Protein AF-0000000083287844 (afdb_homodimer)

Structure (mmCIF, N/CA/C/O backbone):
data_AF-0000000083287844-model_v1
#
loop_
_entity.id
_entity.type
_entity.pdbx_description
1 polymer 'Ribonuclease P/MRP protein subunit POP5'
#
loop_
_atom_site.group_PDB
_atom_site.id
_atom_site.type_symbol
_atom_site.label_atom_id
_atom_site.label_alt_id
_atom_site.label_comp_id
_atom_site.label_asym_id
_atom_site.label_entity_id
_atom_site.label_seq_id
_atom_site.pdbx_PDB_ins_code
_atom_site.Cartn_x
_atom_site.Cartn_y
_atom_site.Cartn_z
_atom_site.occupancy
_atom_site.B_iso_or_equiv
_atom_site.auth_seq_id
_atom_site.auth_comp_id
_atom_site.auth_asym_id
_atom_site.auth_atom_id
_atom_site.pdbx_PDB_model_num
ATOM 1 N N . MET A 1 1 ? 22.703 29.312 0.224 1 38.47 1 MET A N 1
ATOM 2 C CA . MET A 1 1 ? 21.922 28.39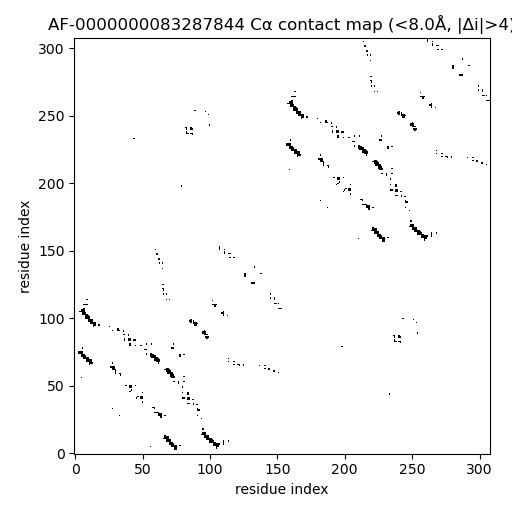1 1.041 1 38.47 1 MET A CA 1
ATOM 3 C C . MET A 1 1 ? 21.453 27.188 0.216 1 38.47 1 MET A C 1
ATOM 5 O O . MET A 1 1 ? 20.859 27.359 -0.844 1 38.47 1 MET A O 1
ATOM 9 N N . VAL A 1 2 ? 22.156 26.094 0.159 1 46.16 2 VAL A N 1
ATOM 10 C CA . VAL A 1 2 ? 21.922 24.938 -0.689 1 46.16 2 VAL A CA 1
ATOM 11 C C . VAL A 1 2 ? 20.453 24.531 -0.608 1 46.16 2 VAL A C 1
ATOM 13 O O . VAL A 1 2 ? 19.953 24.172 0.464 1 46.16 2 VAL A O 1
ATOM 16 N N . ARG A 1 3 ? 19.594 25.219 -1.272 1 54.34 3 ARG A N 1
ATOM 17 C CA . ARG A 1 3 ? 18.156 24.953 -1.289 1 54.34 3 ARG A CA 1
ATOM 18 C C . ARG A 1 3 ? 17.875 23.453 -1.315 1 54.34 3 ARG A C 1
ATOM 20 O O . ARG A 1 3 ? 18.297 22.75 -2.242 1 54.34 3 ARG A O 1
ATOM 27 N N . PHE A 1 4 ? 17.828 22.828 -0.114 1 64.75 4 PHE A N 1
ATOM 28 C CA . PHE A 1 4 ? 17.484 21.406 -0.022 1 64.75 4 PHE A CA 1
ATOM 29 C C . PHE A 1 4 ? 16.188 21.109 -0.765 1 64.75 4 PHE A C 1
ATOM 31 O O . PHE A 1 4 ? 15.156 21.734 -0.496 1 64.75 4 PHE A O 1
ATOM 38 N N . LYS A 1 5 ? 16.406 20.5 -1.898 1 89.19 5 LYS A N 1
ATOM 39 C CA . LYS A 1 5 ? 15.234 20.109 -2.676 1 89.19 5 LYS A CA 1
ATOM 40 C C . LYS A 1 5 ? 14.469 18.984 -1.979 1 89.19 5 LYS A C 1
ATOM 42 O O . LYS A 1 5 ? 15.062 18 -1.543 1 89.19 5 LYS A O 1
ATOM 47 N N . ASN A 1 6 ? 13.281 19.312 -1.495 1 94.56 6 ASN A N 1
ATOM 48 C CA . ASN A 1 6 ? 12.43 18.359 -0.797 1 94.56 6 ASN A CA 1
ATOM 49 C C . ASN A 1 6 ? 11.305 17.844 -1.695 1 94.56 6 ASN A C 1
ATOM 51 O O . ASN A 1 6 ? 10.969 18.484 -2.697 1 94.56 6 ASN A O 1
ATOM 55 N N . ARG A 1 7 ? 10.906 16.672 -1.359 1 96.62 7 ARG A N 1
ATOM 56 C CA . ARG A 1 7 ? 9.672 16.125 -1.902 1 96.62 7 ARG A CA 1
ATOM 57 C C . ARG A 1 7 ? 8.594 16.031 -0.832 1 96.62 7 ARG A C 1
ATOM 59 O O . ARG A 1 7 ? 8.883 15.758 0.333 1 96.62 7 ARG A O 1
ATOM 66 N N . TYR A 1 8 ? 7.43 16.312 -1.267 1 97.38 8 TYR A N 1
ATOM 67 C CA . TYR A 1 8 ? 6.266 16.266 -0.393 1 97.38 8 TYR A CA 1
ATOM 68 C C . TYR A 1 8 ? 5.27 15.211 -0.88 1 97.38 8 TYR A C 1
ATOM 70 O O . TYR A 1 8 ? 4.832 15.258 -2.033 1 97.38 8 TYR A O 1
ATOM 78 N N . MET A 1 9 ? 4.988 14.297 0.048 1 98.12 9 MET A N 1
ATOM 79 C CA . MET A 1 9 ? 4.125 13.18 -0.307 1 98.12 9 MET A CA 1
ATOM 80 C C . MET A 1 9 ? 2.824 13.219 0.485 1 98.12 9 MET A C 1
ATOM 82 O O . MET A 1 9 ? 2.842 13.336 1.712 1 98.12 9 MET A O 1
ATOM 86 N N . VAL A 1 10 ? 1.725 13.164 -0.247 1 98.12 10 VAL A N 1
ATOM 87 C CA . VAL A 1 10 ? 0.409 13.078 0.378 1 98.12 10 VAL A CA 1
ATOM 88 C C . VAL A 1 10 ? -0.069 11.625 0.371 1 98.12 10 VAL A C 1
ATOM 90 O O . VAL A 1 10 ? -0.234 11.023 -0.693 1 98.12 10 VAL A O 1
ATOM 93 N N . PHE A 1 11 ? -0.231 11.07 1.585 1 97.56 11 PHE A N 1
ATOM 94 C CA . PHE A 1 11 ? -0.692 9.695 1.721 1 97.56 11 PHE A CA 1
ATOM 95 C C . PHE A 1 11 ? -2.072 9.641 2.367 1 97.56 11 PHE A C 1
ATOM 97 O O . PHE A 1 11 ? -2.445 10.555 3.113 1 97.56 11 PHE A O 1
ATOM 104 N N . GLU A 1 12 ? -2.74 8.594 2.057 1 95.25 12 GLU A N 1
ATOM 105 C CA . GLU A 1 12 ? -3.893 8.164 2.848 1 95.25 12 GLU A CA 1
ATOM 106 C C . GLU A 1 12 ? -3.605 6.859 3.582 1 95.25 12 GLU A C 1
ATOM 108 O O . GLU A 1 12 ? -3.031 5.934 3.008 1 95.25 12 GLU A O 1
ATOM 113 N N . VAL A 1 13 ? -3.939 6.785 4.785 1 94.62 13 VAL A N 1
ATOM 114 C CA . VAL A 1 13 ? -3.826 5.559 5.562 1 94.62 13 VAL A CA 1
ATOM 115 C C . VAL A 1 13 ? -5.137 4.781 5.496 1 94.62 13 VAL A C 1
ATOM 117 O O . VAL A 1 13 ? -6.172 5.25 5.973 1 94.62 13 VAL A O 1
ATOM 120 N N . LEU A 1 14 ? -5.059 3.646 4.918 1 90.25 14 LEU A N 1
ATOM 121 C CA . LEU A 1 14 ? -6.227 2.777 4.805 1 90.25 14 LEU A CA 1
ATOM 122 C C . LEU A 1 14 ? -6.238 1.74 5.926 1 90.25 14 LEU A C 1
ATOM 124 O O . LEU A 1 14 ? -5.203 1.151 6.242 1 90.25 14 LEU A O 1
ATOM 128 N N . LEU A 1 15 ? -7.344 1.639 6.492 1 82.62 15 LEU A N 1
ATOM 129 C CA . LEU A 1 15 ? -7.508 0.617 7.52 1 82.62 15 LEU A CA 1
ATOM 130 C C . LEU A 1 15 ? -7.992 -0.695 6.91 1 82.62 15 LEU A C 1
ATOM 132 O O . LEU A 1 15 ? -8.789 -0.691 5.969 1 82.62 15 LEU A O 1
ATOM 136 N N . ASP A 1 16 ? -7.23 -1.786 7.133 1 66.5 16 ASP A N 1
ATOM 137 C CA . ASP A 1 16 ? -7.629 -3.078 6.586 1 66.5 16 ASP A CA 1
ATOM 138 C C . ASP A 1 16 ? -9.047 -3.449 7.023 1 66.5 16 ASP A C 1
ATOM 140 O O . ASP A 1 16 ? -9.305 -3.629 8.219 1 66.5 16 ASP A O 1
ATOM 144 N N . PRO A 1 17 ? -9.977 -3.381 5.988 1 55.72 17 PRO A N 1
ATOM 145 C CA . PRO A 1 17 ? -11.367 -3.691 6.328 1 55.72 17 PRO A CA 1
ATOM 146 C C . PRO A 1 17 ? -11.539 -5.102 6.891 1 55.72 17 PRO A C 1
ATOM 148 O O . PRO A 1 17 ? -12.523 -5.379 7.582 1 55.72 17 PRO A O 1
ATOM 151 N N . ASN A 1 18 ? -10.758 -6.012 6.297 1 53.53 18 ASN A N 1
ATOM 152 C CA . ASN A 1 18 ? -10.945 -7.414 6.652 1 53.53 18 ASN A CA 1
ATOM 153 C C . ASN A 1 18 ? -10.609 -7.672 8.117 1 53.53 18 ASN A C 1
ATOM 155 O O . ASN A 1 18 ? -10.953 -8.727 8.664 1 53.53 18 ASN A O 1
ATOM 159 N N . LYS A 1 19 ? -9.758 -6.98 8.547 1 50.88 19 LYS A N 1
ATOM 160 C CA . LYS A 1 19 ? -9.438 -7.25 9.953 1 50.88 19 LYS A CA 1
ATOM 161 C C . LYS A 1 19 ? -10.469 -6.621 10.883 1 50.88 19 LYS A C 1
ATOM 163 O O . LYS A 1 19 ? -10.805 -5.445 10.734 1 50.88 19 LYS A O 1
ATOM 168 N N . ASN A 1 20 ? -11.391 -7.52 11.133 1 45.72 20 ASN A N 1
ATOM 169 C CA . ASN A 1 20 ? -12.43 -7.312 12.141 1 45.72 20 ASN A CA 1
ATOM 170 C C . ASN A 1 20 ? -12.008 -6.277 13.172 1 45.72 20 ASN A C 1
ATOM 172 O O . ASN A 1 20 ? -11.383 -6.613 14.18 1 45.72 20 ASN A O 1
ATOM 176 N N . LEU A 1 21 ? -11.312 -5.438 12.93 1 41.69 21 LEU A N 1
ATOM 177 C CA . LEU A 1 21 ? -11.266 -4.703 14.188 1 41.69 21 LEU A CA 1
ATOM 178 C C . LEU A 1 21 ? -12.656 -4.609 14.812 1 41.69 21 LEU A C 1
ATOM 180 O O . LEU A 1 21 ? -13.547 -3.957 14.258 1 41.69 21 LEU A O 1
ATOM 184 N N . LYS A 1 22 ? -13.273 -5.672 15.086 1 39.47 22 LYS A N 1
ATOM 185 C CA . LYS A 1 22 ? -14.328 -5.582 16.094 1 39.47 22 LYS A CA 1
ATOM 186 C C . LYS A 1 22 ? -14.227 -4.27 16.875 1 39.47 22 LYS A C 1
ATOM 188 O O . LYS A 1 22 ? -15.117 -3.947 17.672 1 39.47 22 LYS A O 1
ATOM 193 N N . THR A 1 23 ? -13.016 -3.902 17.25 1 39.31 23 THR A N 1
ATOM 194 C CA . THR A 1 23 ? -13.047 -2.803 18.219 1 39.31 23 THR A CA 1
ATOM 195 C C . THR A 1 23 ? -13.508 -1.514 17.531 1 39.31 23 THR A C 1
ATOM 197 O O . THR A 1 23 ? -12.953 -1.109 16.516 1 39.31 23 THR A O 1
ATOM 200 N N . ASP A 1 24 ? -14.719 -1.204 17.484 1 41.5 24 ASP A N 1
ATOM 201 C CA . ASP A 1 24 ? -15.336 0.105 17.281 1 41.5 24 ASP A CA 1
ATOM 202 C C . ASP A 1 24 ? -14.289 1.217 17.328 1 41.5 24 ASP A C 1
ATOM 204 O O . ASP A 1 24 ? -14.633 2.4 17.297 1 41.5 24 AS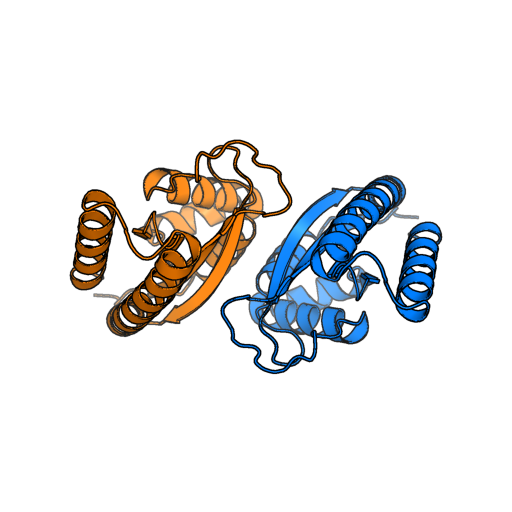P A O 1
ATOM 208 N N . ASP A 1 25 ? -13.148 0.969 17.875 1 48.78 25 ASP A N 1
ATOM 209 C CA . ASP A 1 25 ? -12.375 2.186 18.109 1 48.78 25 ASP A CA 1
ATOM 210 C C . ASP A 1 25 ? -11.484 2.516 16.922 1 48.78 25 ASP A C 1
ATOM 212 O O . ASP A 1 25 ? -10.57 1.758 16.594 1 48.78 25 ASP A O 1
ATOM 216 N N . PRO A 1 26 ? -12 3.264 15.992 1 60.06 26 PRO A N 1
ATOM 217 C CA . PRO A 1 26 ? -11.219 3.795 14.875 1 60.06 26 PRO A CA 1
ATOM 218 C C . PRO A 1 26 ? -9.789 4.148 15.266 1 60.06 26 PRO A C 1
ATOM 220 O O . PRO A 1 26 ? -9.547 4.613 16.375 1 60.06 26 PRO A O 1
ATOM 223 N N . ILE A 1 27 ? -8.812 3.436 14.75 1 69.88 27 ILE A N 1
ATOM 224 C CA . ILE A 1 27 ? -7.426 3.82 15.016 1 69.88 27 ILE A CA 1
ATOM 225 C C . ILE A 1 27 ? -7.301 5.34 14.977 1 69.88 27 ILE A C 1
ATOM 227 O O . ILE A 1 27 ? -7.887 6 14.117 1 69.88 27 ILE A O 1
ATOM 231 N N . ILE A 1 28 ? -6.836 5.836 16.109 1 84.25 28 ILE A N 1
ATOM 232 C CA . ILE A 1 28 ? -6.484 7.25 16.094 1 84.25 28 ILE A CA 1
ATOM 233 C C . ILE A 1 28 ? -5.039 7.418 15.633 1 84.25 28 ILE A C 1
ATOM 235 O O . ILE A 1 28 ? -4.105 7.008 16.328 1 84.25 28 ILE A O 1
ATOM 239 N N . ILE A 1 29 ? -4.949 7.863 14.461 1 92.12 29 ILE A N 1
ATOM 240 C CA . ILE A 1 29 ? -3.598 8.102 13.969 1 92.12 29 ILE A CA 1
ATOM 241 C C . ILE A 1 29 ? -3.137 9.5 14.383 1 92.12 29 ILE A C 1
ATOM 243 O O . ILE A 1 29 ? -3.922 10.453 14.359 1 92.12 29 ILE A O 1
ATOM 247 N N . THR A 1 30 ? -1.913 9.594 14.867 1 94.56 30 THR A N 1
ATOM 248 C CA . THR A 1 30 ? -1.27 10.836 15.266 1 94.56 30 THR A CA 1
ATOM 249 C C . THR A 1 30 ? 0.056 11.023 14.531 1 94.56 30 THR A C 1
ATOM 251 O O . THR A 1 30 ? 0.577 10.07 13.938 1 94.56 30 THR A O 1
ATOM 254 N N . GLN A 1 31 ? 0.543 12.242 14.586 1 96.31 31 GLN A N 1
ATOM 255 C CA . GLN A 1 31 ? 1.854 12.508 14 1 96.31 31 GLN A CA 1
ATOM 256 C C . GLN A 1 31 ? 2.93 11.633 14.633 1 96.31 31 GLN A C 1
ATOM 258 O O . GLN A 1 31 ? 3.824 11.141 13.945 1 96.31 31 GLN A O 1
ATOM 263 N N . TYR A 1 32 ? 2.75 11.398 15.867 1 96.31 32 TYR A N 1
ATOM 264 C CA . TYR A 1 32 ? 3.744 10.633 16.609 1 96.31 32 TYR A CA 1
ATOM 265 C C . TYR A 1 32 ? 3.748 9.172 16.188 1 96.31 32 TYR A C 1
ATOM 267 O O . TYR A 1 32 ? 4.793 8.625 15.82 1 96.31 32 TYR A O 1
ATOM 275 N N . ASN A 1 33 ? 2.621 8.523 16.172 1 96.56 33 ASN A N 1
ATOM 276 C CA . ASN A 1 33 ? 2.598 7.09 15.898 1 96.56 33 ASN A CA 1
ATOM 277 C C . ASN A 1 33 ? 2.879 6.805 14.422 1 96.56 33 ASN A C 1
ATOM 279 O O . ASN A 1 33 ? 3.475 5.781 14.086 1 96.56 33 ASN A O 1
ATOM 283 N N . VAL A 1 34 ? 2.461 7.73 13.547 1 97.62 34 VAL A N 1
ATOM 284 C CA . VAL A 1 34 ? 2.779 7.59 12.133 1 97.62 34 VAL A CA 1
ATOM 285 C C . VAL A 1 34 ? 4.289 7.723 11.93 1 97.62 34 VAL A C 1
ATOM 287 O O . VAL A 1 34 ? 4.902 6.891 11.258 1 97.62 34 VAL A O 1
ATOM 290 N N . SER A 1 35 ? 4.859 8.695 12.578 1 98.31 35 SER A N 1
ATOM 291 C CA . SER A 1 35 ? 6.301 8.914 12.469 1 98.31 35 SER A CA 1
ATOM 292 C C . SER A 1 35 ? 7.082 7.719 13.008 1 98.31 35 SER A C 1
ATOM 294 O O . SER A 1 35 ? 8.031 7.254 12.367 1 98.31 35 SER A O 1
ATOM 296 N N . LYS A 1 36 ? 6.684 7.25 14.094 1 97.88 36 LYS A N 1
ATOM 297 C CA . LYS A 1 36 ? 7.363 6.109 14.703 1 97.88 36 LYS A CA 1
ATOM 298 C C . LYS A 1 36 ? 7.293 4.883 13.805 1 97.88 36 LYS A C 1
ATOM 300 O O . LYS A 1 36 ? 8.297 4.199 13.602 1 97.88 36 LYS A O 1
ATOM 305 N N . ALA A 1 37 ? 6.105 4.621 13.305 1 97.69 37 ALA A N 1
ATOM 306 C CA . ALA A 1 37 ? 5.914 3.461 12.438 1 97.69 37 ALA A CA 1
ATOM 307 C C . ALA A 1 37 ? 6.809 3.547 11.203 1 97.69 37 ALA A C 1
ATOM 309 O O . ALA A 1 37 ? 7.414 2.553 10.797 1 97.69 37 ALA A O 1
ATOM 310 N N . ILE A 1 38 ? 6.914 4.742 10.641 1 98.25 38 ILE A N 1
ATOM 311 C CA . ILE A 1 38 ? 7.699 4.934 9.43 1 98.25 38 ILE A CA 1
ATOM 312 C C . ILE A 1 38 ? 9.188 4.809 9.75 1 98.25 38 ILE A C 1
ATOM 314 O O . ILE A 1 38 ? 9.93 4.164 9.008 1 98.25 38 ILE A O 1
ATOM 318 N N . LYS A 1 39 ? 9.586 5.387 10.852 1 98.19 39 LYS A N 1
ATOM 319 C CA . LYS A 1 39 ? 10.984 5.285 11.266 1 98.19 39 LYS A CA 1
ATOM 320 C C . LYS A 1 39 ? 11.383 3.832 11.5 1 98.19 39 LYS A C 1
ATOM 322 O O . LYS A 1 39 ? 12.453 3.398 11.062 1 98.19 39 LYS A O 1
ATOM 327 N N . ASP A 1 40 ? 10.523 3.088 12.164 1 97.88 40 ASP A N 1
ATOM 328 C CA . ASP A 1 40 ? 10.781 1.668 12.383 1 97.88 40 ASP A CA 1
ATOM 329 C C . ASP A 1 40 ? 10.906 0.923 11.055 1 97.88 40 ASP A C 1
ATOM 331 O O . ASP A 1 40 ? 11.766 0.052 10.906 1 97.88 40 ASP A O 1
ATOM 335 N N . SER A 1 41 ? 10.062 1.294 10.148 1 97.81 41 SER A N 1
ATOM 336 C CA . SER A 1 41 ? 10.094 0.654 8.836 1 97.81 41 SER A CA 1
ATOM 337 C C . SER A 1 41 ? 11.375 0.981 8.086 1 97.81 41 SER A C 1
ATOM 339 O O . SER A 1 41 ? 11.977 0.107 7.453 1 97.81 41 SER A O 1
ATOM 341 N N . ILE A 1 42 ? 11.836 2.215 8.141 1 97.31 42 ILE A N 1
ATOM 342 C CA . ILE A 1 42 ? 13.086 2.6 7.488 1 97.31 42 ILE A CA 1
ATOM 343 C C . ILE A 1 42 ? 14.234 1.786 8.07 1 97.31 42 ILE A C 1
ATOM 345 O O . ILE A 1 42 ? 15.047 1.227 7.324 1 97.31 42 ILE A O 1
ATOM 349 N N . LEU A 1 43 ? 14.242 1.721 9.383 1 97.25 43 LEU A N 1
ATOM 350 C CA . LEU A 1 43 ? 15.305 0.988 10.055 1 97.25 43 LEU A CA 1
ATOM 351 C C . LEU A 1 43 ? 15.281 -0.487 9.664 1 97.25 43 LEU A C 1
ATOM 353 O O . LEU A 1 43 ? 16.328 -1.07 9.359 1 97.25 43 LEU A O 1
ATOM 357 N N . LEU A 1 44 ? 14.141 -1.047 9.633 1 95.38 44 LEU A N 1
ATOM 358 C CA . LEU A 1 44 ? 13.961 -2.469 9.367 1 95.38 44 LEU A CA 1
ATOM 359 C C . LEU A 1 44 ? 14.352 -2.805 7.93 1 95.38 44 LEU A C 1
ATOM 361 O O . LEU A 1 44 ? 15.016 -3.814 7.684 1 95.38 44 LEU A O 1
ATOM 365 N N . ASN A 1 45 ? 14.031 -1.934 7.02 1 92.81 45 ASN A N 1
ATOM 366 C CA . ASN A 1 45 ? 14.133 -2.309 5.613 1 92.81 45 ASN A CA 1
ATOM 367 C C . ASN A 1 45 ? 15.375 -1.706 4.961 1 92.81 45 ASN A C 1
ATOM 369 O O . ASN A 1 45 ? 15.898 -2.25 3.988 1 92.81 45 ASN A O 1
ATOM 373 N N . PHE A 1 46 ? 15.891 -0.635 5.516 1 93.06 46 PHE A N 1
ATOM 374 C CA . PHE A 1 46 ? 17.016 0.035 4.859 1 93.06 46 PHE A CA 1
ATOM 375 C C . PHE A 1 46 ? 18.188 0.191 5.82 1 93.06 46 PHE A C 1
ATOM 377 O O . PHE A 1 46 ? 19.203 0.798 5.473 1 93.06 46 PHE A O 1
ATOM 384 N N . GLY A 1 47 ? 18.016 -0.271 7.086 1 95.19 47 GLY A N 1
ATOM 385 C CA . GLY A 1 47 ? 19.109 -0.343 8.039 1 95.19 47 GLY A CA 1
ATOM 386 C C . GLY A 1 47 ? 19.453 0.997 8.672 1 95.19 47 GLY A C 1
ATOM 387 O O . GLY A 1 47 ? 18.734 1.979 8.469 1 95.19 47 GLY A O 1
ATOM 388 N N . GLU A 1 48 ? 20.547 1.001 9.391 1 96.81 48 GLU A N 1
ATOM 389 C CA . GLU A 1 48 ? 20.984 2.188 10.125 1 96.81 48 GLU A CA 1
ATOM 390 C C . GLU A 1 48 ? 21.453 3.283 9.172 1 96.81 48 GLU A C 1
ATOM 392 O O . GLU A 1 48 ? 21.203 4.469 9.406 1 96.81 48 GLU A O 1
ATOM 397 N N . CYS A 1 49 ? 22.109 2.891 8.141 1 94.56 49 CYS A N 1
ATOM 398 C CA . CYS A 1 49 ? 22.594 3.867 7.172 1 94.56 49 CYS A CA 1
ATOM 399 C C . CYS A 1 49 ? 21.438 4.582 6.492 1 94.56 49 CYS A C 1
ATOM 401 O O . CYS A 1 49 ? 21.422 5.812 6.414 1 94.56 49 CYS A O 1
ATOM 403 N N . GLY A 1 50 ? 20.453 3.77 6.027 1 93.75 50 GLY A N 1
ATOM 404 C CA . GLY A 1 50 ? 19.266 4.371 5.434 1 93.75 50 GLY A CA 1
ATOM 405 C C . GLY A 1 50 ? 18.5 5.262 6.398 1 93.75 50 GLY A C 1
ATOM 406 O O . GLY A 1 50 ? 18.047 6.34 6.02 1 93.75 50 GLY A O 1
ATOM 407 N N . PHE A 1 51 ? 18.516 4.824 7.605 1 97.31 51 PHE A N 1
ATOM 408 C CA . PHE A 1 51 ? 17.828 5.574 8.648 1 97.31 51 PHE A CA 1
ATOM 409 C C . PHE A 1 51 ? 18.531 6.902 8.914 1 97.31 51 PHE A C 1
ATOM 411 O O . PHE A 1 51 ? 17.891 7.953 8.945 1 97.31 51 PHE A O 1
ATOM 418 N N . ALA A 1 52 ? 19.812 6.883 9.055 1 96.88 52 ALA A N 1
ATOM 419 C CA . ALA A 1 52 ? 20.594 8.086 9.328 1 96.88 52 ALA A CA 1
ATOM 420 C C . ALA A 1 52 ? 20.484 9.078 8.172 1 96.88 52 ALA A C 1
ATOM 422 O O . ALA A 1 52 ? 20.359 10.289 8.398 1 96.88 52 ALA A O 1
ATOM 423 N N . SER A 1 53 ? 20.516 8.594 7.004 1 96 53 SER A N 1
ATOM 424 C CA . SER A 1 53 ? 20.438 9.438 5.812 1 96 53 SER A CA 1
ATOM 425 C C . SER A 1 53 ? 19.094 10.156 5.727 1 96 53 SER A C 1
ATOM 427 O O . SER A 1 53 ? 19.031 11.312 5.312 1 96 53 SER A O 1
ATOM 429 N N . ALA A 1 54 ? 18.016 9.43 6.105 1 95.88 54 ALA A N 1
ATOM 430 C CA . ALA A 1 54 ? 16.656 9.961 5.934 1 95.88 54 ALA A CA 1
ATOM 431 C C . ALA A 1 54 ? 16.266 10.859 7.102 1 95.88 54 ALA A C 1
ATOM 433 O O . ALA A 1 54 ? 15.43 11.75 6.957 1 95.88 54 ALA A O 1
ATOM 434 N N . LEU A 1 55 ? 16.844 10.625 8.266 1 93.38 55 LEU A N 1
ATOM 435 C CA . LEU A 1 55 ? 16.391 11.219 9.516 1 93.38 55 LEU A CA 1
ATOM 436 C C . LEU A 1 55 ? 16.453 12.742 9.453 1 93.38 55 LEU A C 1
ATOM 438 O O . LEU A 1 55 ? 15.586 13.43 9.984 1 93.38 55 LEU A O 1
ATOM 442 N N . GLY A 1 56 ? 17.406 13.297 8.797 1 92.88 56 GLY A N 1
ATOM 443 C CA . GLY A 1 56 ? 17.562 14.742 8.742 1 92.88 56 GLY A CA 1
ATOM 444 C C . GLY A 1 56 ? 16.469 15.422 7.945 1 92.88 56 GLY A C 1
ATOM 445 O O . GLY A 1 56 ? 16.094 16.562 8.234 1 92.88 56 GLY A O 1
ATOM 446 N N . SER A 1 57 ? 15.906 14.758 6.98 1 94.56 57 SER A N 1
ATOM 447 C CA . SER A 1 57 ? 14.961 15.398 6.074 1 94.56 57 SER A CA 1
ATOM 448 C C . SER A 1 57 ? 13.547 14.875 6.281 1 94.56 57 SER A C 1
ATOM 450 O O . SER A 1 57 ? 12.57 15.57 6.004 1 94.56 57 SER A O 1
ATOM 452 N N . PHE A 1 58 ? 13.484 13.711 6.852 1 97.62 58 PHE A N 1
ATOM 453 C CA . PHE A 1 58 ? 12.195 13.062 7.02 1 97.62 58 PHE A CA 1
ATOM 454 C C . PHE A 1 58 ? 11.375 13.758 8.102 1 97.62 58 PHE A C 1
ATOM 456 O O . PHE A 1 58 ? 11.867 13.977 9.211 1 97.62 58 PHE A O 1
ATOM 463 N N . GLN A 1 59 ? 10.102 14.039 7.73 1 97.5 59 GLN A N 1
ATOM 464 C CA . GLN A 1 59 ? 9.188 14.625 8.711 1 97.5 59 GLN A CA 1
ATOM 465 C C . GLN A 1 59 ? 7.73 14.367 8.32 1 97.5 59 GLN A C 1
ATOM 467 O O . GLN A 1 59 ? 7.352 14.555 7.16 1 97.5 59 GLN A O 1
ATOM 472 N N . VAL A 1 60 ? 7.016 13.922 9.312 1 98 60 VAL A N 1
ATOM 473 C CA . VAL A 1 60 ? 5.566 13.93 9.148 1 98 60 VAL A CA 1
ATOM 474 C C . VAL A 1 60 ? 5.016 15.312 9.461 1 98 60 VAL A C 1
ATOM 476 O O . VAL A 1 60 ? 5.02 15.742 10.625 1 98 60 VAL A O 1
ATOM 479 N N . LYS A 1 61 ? 4.5 15.984 8.461 1 97.19 61 LYS A N 1
ATOM 480 C CA . LYS A 1 61 ? 4.156 17.406 8.594 1 97.19 61 LYS A CA 1
ATOM 481 C C . LYS A 1 61 ? 2.689 17.578 8.977 1 97.19 61 LYS A C 1
ATOM 483 O O . LYS A 1 61 ? 2.303 18.609 9.516 1 97.19 61 LYS A O 1
ATOM 488 N N . TYR A 1 62 ? 1.952 16.609 8.672 1 97.5 62 TYR A N 1
ATOM 489 C CA . TYR A 1 62 ? 0.506 16.734 8.828 1 97.5 62 TYR A CA 1
ATOM 490 C C . TYR A 1 62 ? -0.145 15.359 8.938 1 97.5 62 TYR A C 1
ATOM 492 O O . TYR A 1 62 ? 0.261 14.414 8.258 1 97.5 62 TYR A O 1
ATOM 500 N N . VAL A 1 63 ? -1.084 15.258 9.883 1 97.06 63 VAL A N 1
ATOM 501 C CA . VAL A 1 63 ? -1.947 14.086 9.992 1 97.06 63 VAL A CA 1
ATOM 502 C C . VAL A 1 63 ? -3.377 14.523 10.305 1 97.06 63 VAL A C 1
ATOM 504 O O . VAL A 1 63 ? -3.602 15.328 11.211 1 97.06 63 VAL A O 1
ATOM 507 N N . ASN A 1 64 ? -4.305 14.078 9.555 1 96.38 64 ASN A N 1
ATOM 508 C CA . ASN A 1 64 ? -5.727 14.25 9.836 1 96.38 64 ASN A CA 1
ATOM 509 C C . ASN A 1 64 ? -6.359 12.961 10.359 1 96.38 64 ASN A C 1
ATOM 511 O O . ASN A 1 64 ? -6.508 11.992 9.617 1 96.38 64 ASN A O 1
ATOM 515 N N . PRO A 1 65 ? -6.727 12.891 11.586 1 93.62 65 PRO A N 1
ATOM 516 C CA . PRO A 1 65 ? -7.266 11.648 12.141 1 93.62 65 PRO A CA 1
ATOM 517 C C . PRO A 1 65 ? -8.641 11.305 11.578 1 93.62 65 PRO A C 1
ATOM 519 O O . PRO A 1 65 ? -9.102 10.164 11.711 1 93.62 65 PRO A O 1
ATOM 522 N N . ILE A 1 66 ? -9.305 12.242 10.992 1 92.19 66 ILE A N 1
ATOM 523 C CA . ILE A 1 66 ? -10.641 12.008 10.453 1 92.19 66 ILE A CA 1
ATOM 524 C C . ILE A 1 66 ? -10.531 11.406 9.055 1 92.19 66 ILE A C 1
ATOM 526 O O . ILE A 1 66 ? -11.008 10.297 8.805 1 92.19 66 ILE A O 1
ATOM 530 N N . THR A 1 67 ? -9.844 12.078 8.188 1 93.19 67 THR A N 1
ATOM 531 C CA . THR A 1 67 ? -9.758 11.648 6.793 1 93.19 67 THR A CA 1
ATOM 532 C C . THR A 1 67 ? -8.625 10.648 6.602 1 93.19 67 THR A C 1
ATOM 534 O O . THR A 1 67 ? -8.547 9.984 5.566 1 93.19 67 THR A O 1
ATOM 537 N N . LYS A 1 68 ? -7.676 10.57 7.543 1 94.06 68 LYS A N 1
ATOM 538 C CA . LYS A 1 68 ? -6.52 9.68 7.535 1 94.06 68 LYS A CA 1
ATOM 539 C C . LYS A 1 68 ? -5.492 10.109 6.496 1 94.06 68 LYS A C 1
ATOM 541 O O . LYS A 1 68 ? -4.684 9.297 6.035 1 94.06 68 LYS A O 1
ATOM 546 N N . LEU A 1 69 ? -5.582 11.391 6.156 1 96.44 69 LEU A N 1
ATOM 547 C CA . LEU A 1 69 ? -4.605 11.977 5.242 1 96.44 69 LEU A CA 1
ATOM 548 C C . LEU A 1 69 ? -3.346 12.398 5.992 1 96.44 69 LEU A C 1
ATOM 550 O O . LEU A 1 69 ? -3.426 12.914 7.109 1 96.44 69 LEU A O 1
ATOM 554 N N . CYS A 1 70 ? -2.203 12.219 5.312 1 97.56 70 CYS A N 1
ATOM 555 C CA . CYS A 1 70 ? -0.923 12.625 5.883 1 97.56 70 CYS A CA 1
ATOM 556 C C . CYS A 1 70 ? -0.049 13.305 4.836 1 97.56 70 CYS A C 1
ATOM 558 O O . CYS A 1 70 ? -0.104 12.953 3.656 1 97.56 70 CYS A O 1
ATOM 560 N N . ILE A 1 71 ? 0.728 14.219 5.328 1 98.25 71 ILE A N 1
ATOM 561 C CA . ILE A 1 71 ? 1.755 14.844 4.496 1 98.25 71 ILE A CA 1
ATOM 562 C C . ILE A 1 71 ? 3.139 14.516 5.055 1 98.25 71 ILE A C 1
ATOM 564 O O . ILE A 1 71 ? 3.424 14.781 6.227 1 98.25 71 ILE A O 1
ATOM 568 N N . ILE A 1 72 ? 3.969 13.961 4.207 1 98.19 72 ILE A N 1
ATOM 569 C CA . ILE A 1 72 ? 5.309 13.555 4.617 1 98.19 72 ILE A CA 1
ATOM 570 C C . ILE A 1 72 ? 6.348 14.242 3.73 1 98.19 72 ILE A C 1
ATOM 572 O O . ILE A 1 72 ? 6.215 14.258 2.506 1 98.19 72 ILE A O 1
ATOM 576 N N . ARG A 1 73 ? 7.305 14.82 4.395 1 97.62 73 ARG A N 1
ATOM 577 C CA . ARG A 1 73 ? 8.43 15.438 3.693 1 97.62 73 ARG A CA 1
ATOM 578 C C . ARG A 1 73 ? 9.664 14.555 3.748 1 97.62 73 ARG A C 1
ATOM 580 O O . ARG A 1 73 ? 9.922 13.898 4.762 1 97.62 73 ARG A O 1
ATOM 587 N N . ALA A 1 74 ? 10.414 14.516 2.66 1 97.5 74 ALA A N 1
ATOM 588 C CA . ALA A 1 74 ? 11.742 13.906 2.594 1 97.5 74 ALA A CA 1
ATOM 589 C C . ALA A 1 74 ? 12.625 14.625 1.584 1 97.5 74 ALA A C 1
ATOM 591 O O . ALA A 1 74 ? 12.133 15.297 0.674 1 97.5 74 ALA A O 1
ATOM 592 N N . SER A 1 75 ? 13.906 14.5 1.758 1 96.69 75 SER A N 1
ATOM 593 C CA . SER A 1 75 ? 14.812 15.102 0.78 1 96.69 75 SER A CA 1
ATOM 594 C C . SER A 1 75 ? 14.656 14.445 -0.589 1 96.69 75 SER A C 1
ATOM 596 O O . SER A 1 75 ? 14.266 13.281 -0.685 1 96.69 75 SER A O 1
ATOM 598 N N . ARG A 1 76 ? 14.984 15.203 -1.573 1 95.19 76 ARG A N 1
ATOM 599 C CA . ARG A 1 76 ? 14.953 14.68 -2.936 1 95.19 76 ARG A CA 1
ATOM 600 C C . ARG A 1 76 ? 15.82 13.43 -3.061 1 95.19 76 ARG A C 1
ATOM 602 O O . ARG A 1 76 ? 15.484 12.508 -3.811 1 95.19 76 ARG A O 1
ATOM 609 N N . GLU A 1 77 ? 16.875 13.344 -2.299 1 93.62 77 GLU A N 1
ATOM 610 C CA . GLU A 1 77 ? 17.828 12.242 -2.369 1 93.62 77 GLU A CA 1
ATOM 611 C C . GLU A 1 77 ? 17.266 10.984 -1.707 1 93.62 77 GLU A C 1
ATOM 613 O O . GLU A 1 77 ? 17.547 9.867 -2.133 1 93.62 77 GLU A O 1
ATOM 618 N N . ASP A 1 78 ? 16.359 11.141 -0.752 1 94.88 78 ASP A N 1
ATOM 619 C CA . ASP A 1 78 ? 16 10 0.088 1 94.88 78 ASP A CA 1
ATOM 620 C C . ASP A 1 78 ? 14.531 9.625 -0.094 1 94.88 78 ASP A C 1
ATOM 622 O O . ASP A 1 78 ? 14.078 8.602 0.424 1 94.88 78 ASP A O 1
ATOM 626 N N . TYR A 1 79 ? 13.766 10.383 -0.847 1 96 79 TYR A N 1
ATOM 627 C CA . TYR A 1 79 ? 12.312 10.25 -0.801 1 96 79 TYR A CA 1
ATOM 628 C C . TYR A 1 79 ? 11.875 8.875 -1.312 1 96 79 TYR A C 1
ATOM 630 O O . TYR A 1 79 ? 10.875 8.328 -0.848 1 96 79 TYR A O 1
ATOM 638 N N . GLN A 1 80 ? 12.656 8.312 -2.197 1 93.44 80 GLN A N 1
ATOM 639 C CA . GLN A 1 80 ? 12.25 7.016 -2.727 1 93.44 80 GLN A CA 1
ATOM 640 C C . GLN A 1 80 ? 12.367 5.926 -1.664 1 93.44 80 GLN A C 1
ATOM 642 O O . GLN A 1 80 ? 11.477 5.086 -1.533 1 93.44 80 GLN A O 1
ATOM 647 N N . ASN A 1 81 ? 13.469 5.938 -0.945 1 94.94 81 ASN A N 1
ATOM 648 C CA . ASN A 1 81 ? 13.625 4.996 0.158 1 94.94 81 ASN A CA 1
ATOM 649 C C . ASN A 1 81 ? 12.578 5.219 1.243 1 94.94 81 ASN A C 1
ATOM 651 O O . ASN A 1 81 ? 12.031 4.262 1.791 1 94.94 81 ASN A O 1
ATOM 655 N N . VAL A 1 82 ? 12.312 6.473 1.472 1 97.56 82 VAL A N 1
ATOM 656 C CA . VAL A 1 82 ? 11.312 6.82 2.473 1 97.56 82 VAL A CA 1
ATOM 657 C C . VAL A 1 82 ? 9.93 6.359 2.004 1 97.56 82 VAL A C 1
ATOM 659 O O . VAL A 1 82 ? 9.188 5.742 2.764 1 97.56 82 VAL A O 1
ATOM 662 N N . TRP A 1 83 ? 9.656 6.656 0.753 1 97.56 83 TRP A N 1
ATOM 663 C CA . TRP A 1 83 ? 8.398 6.207 0.162 1 97.56 83 TRP A CA 1
ATOM 664 C C . TRP A 1 83 ? 8.266 4.691 0.255 1 97.56 83 TRP A C 1
ATOM 666 O O . TRP A 1 83 ? 7.227 4.184 0.688 1 97.56 83 TRP A O 1
ATOM 676 N N . ALA A 1 84 ? 9.312 3.979 -0.1 1 96.94 84 ALA A N 1
ATOM 677 C CA . ALA A 1 84 ? 9.312 2.521 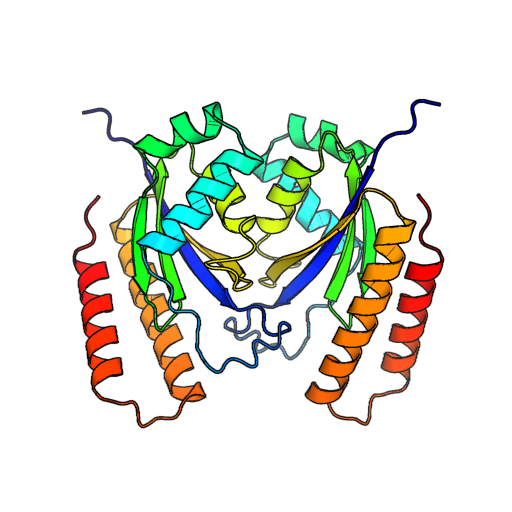-0.013 1 96.94 84 ALA A CA 1
ATOM 678 C C . ALA A 1 84 ? 9.047 2.057 1.416 1 96.94 84 ALA A C 1
ATOM 680 O O . ALA A 1 84 ? 8.18 1.21 1.648 1 96.94 84 ALA A O 1
ATOM 681 N N . ALA A 1 85 ? 9.688 2.623 2.326 1 97.88 85 ALA A N 1
ATOM 682 C CA . ALA A 1 85 ? 9.523 2.258 3.73 1 97.88 85 ALA A CA 1
ATOM 683 C C . ALA A 1 85 ? 8.102 2.527 4.203 1 97.88 85 ALA A C 1
ATOM 685 O O . ALA A 1 85 ? 7.516 1.722 4.934 1 97.88 85 ALA A O 1
ATOM 686 N N . ILE A 1 86 ? 7.555 3.637 3.809 1 98.12 86 ILE A N 1
ATOM 687 C CA . ILE A 1 86 ? 6.195 4.008 4.184 1 98.12 86 ILE A CA 1
ATOM 688 C C . ILE A 1 86 ? 5.219 2.934 3.715 1 98.12 86 ILE A C 1
ATOM 690 O O . ILE A 1 86 ? 4.387 2.461 4.492 1 98.12 86 ILE A O 1
ATOM 694 N N . THR A 1 87 ? 5.359 2.553 2.486 1 96.38 87 THR A N 1
ATOM 695 C CA . THR A 1 87 ? 4.406 1.614 1.904 1 96.38 87 THR A CA 1
ATOM 696 C C . THR A 1 87 ? 4.625 0.21 2.459 1 96.38 87 THR A C 1
ATOM 698 O O . THR A 1 87 ? 3.77 -0.665 2.301 1 96.38 87 THR A O 1
ATOM 701 N N . MET A 1 88 ? 5.711 0.021 3.15 1 96.06 88 MET A N 1
ATOM 702 C CA . MET A 1 88 ? 5.984 -1.286 3.738 1 96.06 88 MET A CA 1
ATOM 703 C C . MET A 1 88 ? 5.543 -1.332 5.199 1 96.06 88 MET A C 1
ATOM 705 O O . MET A 1 88 ? 5.648 -2.371 5.852 1 96.06 88 MET A O 1
ATOM 709 N N . VAL A 1 89 ? 5.023 -0.272 5.691 1 96.38 89 VAL A N 1
ATOM 710 C CA . VAL A 1 89 ? 4.402 -0.27 7.012 1 96.38 89 VAL A CA 1
ATOM 711 C C . VAL A 1 89 ? 3.141 -1.128 6.992 1 96.38 89 VAL A C 1
ATOM 713 O O . VAL A 1 89 ? 2.271 -0.944 6.137 1 96.38 89 VAL A O 1
ATOM 716 N N . ARG A 1 90 ? 3.004 -1.987 8.008 1 92.81 90 ARG A N 1
ATOM 717 C CA . ARG A 1 90 ? 1.885 -2.926 7.988 1 92.81 90 ARG A CA 1
ATOM 718 C C . ARG A 1 90 ? 0.893 -2.619 9.109 1 92.81 90 ARG A C 1
ATOM 720 O O . ARG A 1 90 ? -0.244 -3.094 9.078 1 92.81 90 ARG A O 1
ATOM 727 N N . SER A 1 91 ? 1.383 -1.944 10.141 1 92.81 91 SER A N 1
ATOM 728 C CA . SER A 1 91 ? 0.499 -1.631 11.258 1 92.81 91 SER A CA 1
ATOM 729 C C . SER A 1 91 ? 0.95 -0.366 11.984 1 92.81 91 SER A C 1
ATOM 731 O O . SER A 1 91 ? 2.131 -0.017 11.953 1 92.81 91 SER A O 1
ATOM 733 N N . ILE A 1 92 ? 0.026 0.275 12.477 1 93.62 92 ILE A N 1
ATOM 734 C CA . ILE A 1 92 ? 0.259 1.361 13.422 1 93.62 92 ILE A CA 1
ATOM 735 C C . ILE A 1 92 ? -0.401 1.031 14.758 1 93.62 92 ILE A C 1
ATOM 737 O O . ILE A 1 92 ? -1.61 0.798 14.82 1 93.62 92 ILE A O 1
ATOM 741 N N . SER A 1 93 ? 0.386 1.001 15.852 1 88.69 93 SER A N 1
ATOM 742 C CA . SER A 1 93 ? -0.122 0.643 17.172 1 88.69 93 SER A CA 1
ATOM 743 C C . SER A 1 93 ? -0.925 -0.652 17.125 1 88.69 93 SER A C 1
ATOM 745 O O . SER A 1 93 ? -2.053 -0.708 17.625 1 88.69 93 SER A O 1
ATOM 747 N N . ASN A 1 94 ? -0.494 -1.646 16.406 1 86.56 94 ASN A N 1
ATOM 748 C CA . ASN A 1 94 ? -1.04 -2.996 16.312 1 86.56 94 ASN A CA 1
ATOM 749 C C . ASN A 1 94 ? -2.314 -3.031 15.484 1 86.56 94 ASN A C 1
ATOM 751 O O . ASN A 1 94 ? -3.066 -4.008 15.531 1 86.56 94 ASN A O 1
ATOM 755 N N . CYS A 1 95 ? -2.572 -1.934 14.828 1 88.88 95 CYS A N 1
ATOM 756 C CA . CYS A 1 95 ? -3.68 -1.911 13.875 1 88.88 95 CYS A CA 1
ATOM 757 C C . CYS A 1 95 ? -3.174 -2.031 12.445 1 88.88 95 CYS A C 1
ATOM 759 O O . CYS A 1 95 ? -2.359 -1.221 12 1 88.88 95 CYS A O 1
ATOM 761 N N . PRO A 1 96 ? -3.643 -2.992 11.742 1 90.75 96 PRO A N 1
ATOM 762 C CA . PRO A 1 96 ? -3.203 -3.152 10.359 1 90.75 96 PRO A CA 1
ATOM 763 C C . PRO A 1 96 ? -3.596 -1.969 9.477 1 90.75 96 PRO A C 1
ATOM 765 O O . PRO A 1 96 ? -4.746 -1.524 9.508 1 90.75 96 PRO A O 1
ATOM 768 N N . VAL A 1 97 ? -2.643 -1.517 8.688 1 92.81 97 VAL A N 1
ATOM 769 C CA . VAL A 1 97 ? -2.908 -0.361 7.84 1 92.81 97 VAL A CA 1
ATOM 770 C C . VAL A 1 97 ? -2.199 -0.533 6.5 1 92.81 97 VAL A C 1
ATOM 772 O O . VAL A 1 97 ? -1.32 -1.386 6.359 1 92.81 97 VAL A O 1
ATOM 775 N N . VAL A 1 98 ? -2.623 0.254 5.574 1 93.25 98 VAL A N 1
ATOM 776 C CA . VAL A 1 98 ? -1.971 0.36 4.273 1 93.25 98 VAL A CA 1
ATOM 777 C C . VAL A 1 98 ? -1.815 1.83 3.891 1 93.25 98 VAL A C 1
ATOM 779 O O . VAL A 1 98 ? -2.779 2.598 3.945 1 93.25 98 VAL A O 1
ATOM 782 N N . PHE A 1 99 ? -0.597 2.23 3.518 1 95.5 99 PHE A N 1
ATOM 783 C CA . PHE A 1 99 ? -0.371 3.588 3.037 1 95.5 99 PHE A CA 1
ATOM 784 C C . PHE A 1 99 ? -0.549 3.664 1.526 1 95.5 99 PHE A C 1
ATOM 786 O O . PHE A 1 99 ? 0.024 2.861 0.787 1 95.5 99 PHE A O 1
ATOM 793 N N . ASN A 1 100 ? -1.352 4.637 1.108 1 94.69 100 ASN A N 1
ATOM 794 C CA . ASN A 1 100 ? -1.608 4.859 -0.311 1 94.69 100 ASN A CA 1
ATOM 795 C C . ASN A 1 100 ? -1.174 6.254 -0.748 1 94.69 100 ASN A C 1
ATOM 797 O O . ASN A 1 100 ? -1.686 7.254 -0.241 1 94.69 100 ASN A O 1
ATOM 801 N N . LEU A 1 101 ? -0.185 6.312 -1.633 1 96.62 101 LEU A N 1
ATOM 802 C CA . LEU A 1 101 ? 0.292 7.605 -2.105 1 96.62 101 LEU A CA 1
ATOM 803 C C . LEU A 1 101 ? -0.722 8.25 -3.045 1 96.62 101 LEU A C 1
ATOM 805 O O . LEU A 1 101 ? -1.086 7.664 -4.066 1 96.62 101 LEU A O 1
ATOM 809 N N . LEU A 1 102 ? -1.108 9.461 -2.723 1 95.12 102 LEU A N 1
ATOM 810 C CA . LEU A 1 102 ? -2.111 10.156 -3.525 1 95.12 102 LEU A CA 1
ATOM 811 C C . LEU A 1 102 ? -1.463 11.227 -4.402 1 95.12 102 LEU A C 1
ATOM 813 O O . LEU A 1 102 ? -1.964 11.531 -5.488 1 95.12 102 LEU A O 1
ATOM 817 N N . ASP A 1 103 ? -0.393 11.82 -3.852 1 96.12 103 ASP A N 1
ATOM 818 C CA . ASP A 1 103 ? 0.253 12.883 -4.605 1 96.12 103 ASP A CA 1
ATOM 819 C C . ASP A 1 103 ? 1.719 13.039 -4.203 1 96.12 103 ASP A C 1
ATOM 821 O O . ASP A 1 103 ? 2.074 12.805 -3.043 1 96.12 103 ASP A O 1
ATOM 825 N N . LEU A 1 104 ? 2.568 13.375 -5.199 1 96.56 104 LEU A N 1
ATOM 826 C CA . LEU A 1 104 ? 3.982 13.688 -5.027 1 96.56 104 LEU A CA 1
ATOM 827 C C . LEU A 1 104 ? 4.316 15.047 -5.629 1 96.56 104 LEU A C 1
ATOM 829 O O . LEU A 1 104 ? 4.113 15.266 -6.824 1 96.56 104 LEU A O 1
ATOM 833 N N . SER A 1 105 ? 4.785 15.938 -4.727 1 96.12 105 SER A N 1
ATOM 834 C CA . SER A 1 105 ? 5.086 17.281 -5.188 1 96.12 105 SER A CA 1
ATOM 835 C C . SER A 1 105 ? 6.52 17.688 -4.859 1 96.12 105 SER A C 1
ATOM 837 O O . SER A 1 105 ? 7.137 17.109 -3.961 1 96.12 105 SER A O 1
ATOM 839 N N . GLY A 1 106 ? 7.051 18.703 -5.578 1 94.25 106 GLY A N 1
ATOM 840 C CA . GLY A 1 106 ? 8.398 19.188 -5.355 1 94.25 106 GLY A CA 1
ATOM 841 C C . GLY A 1 106 ? 8.453 20.453 -4.527 1 94.25 106 GLY A C 1
ATOM 842 O O . GLY A 1 106 ? 9.531 20.984 -4.258 1 94.25 106 GLY A O 1
ATOM 843 N N . ASN A 1 107 ? 7.258 20.906 -4.188 1 93.81 107 ASN A N 1
ATOM 844 C CA . ASN A 1 107 ? 7.195 22.109 -3.357 1 93.81 107 ASN A CA 1
ATOM 845 C C . ASN A 1 107 ? 5.973 22.094 -2.443 1 93.81 107 ASN A C 1
ATOM 847 O O . ASN A 1 107 ? 4.984 21.422 -2.732 1 93.81 107 ASN A O 1
ATOM 851 N N . THR A 1 108 ? 6.102 22.812 -1.415 1 93.19 108 THR A N 1
ATOM 852 C CA . THR A 1 108 ? 5.102 22.781 -0.352 1 93.19 108 THR A CA 1
ATOM 853 C C . THR A 1 108 ? 3.785 23.391 -0.834 1 93.19 108 THR A C 1
ATOM 855 O O . THR A 1 108 ? 2.707 22.938 -0.437 1 93.19 108 THR A O 1
ATOM 858 N N . ARG A 1 109 ? 3.84 24.422 -1.69 1 93.75 109 ARG A N 1
ATOM 859 C CA . ARG A 1 109 ? 2.629 25.078 -2.164 1 93.75 109 ARG A CA 1
ATOM 860 C C . ARG A 1 109 ? 1.742 24.109 -2.939 1 93.75 109 ARG A C 1
ATOM 862 O O . ARG A 1 109 ? 0.538 24.031 -2.693 1 93.75 109 ARG A O 1
ATOM 869 N N . ALA A 1 110 ? 2.365 23.453 -3.871 1 95.19 110 ALA A N 1
ATOM 870 C CA . ALA A 1 110 ? 1.626 22.469 -4.656 1 95.19 110 ALA A CA 1
ATOM 871 C C . ALA A 1 110 ? 1.061 21.375 -3.76 1 95.19 110 ALA A C 1
ATOM 873 O O . ALA A 1 110 ? -0.097 20.969 -3.91 1 95.19 110 ALA A O 1
ATOM 874 N N . CYS A 1 111 ? 1.802 20.984 -2.791 1 96.38 111 CYS A N 1
ATOM 875 C CA . CYS A 1 111 ? 1.384 19.953 -1.85 1 96.38 111 CYS A CA 1
ATOM 876 C C . CYS A 1 111 ? 0.189 20.406 -1.025 1 96.38 111 CYS A C 1
ATOM 878 O O . CYS A 1 111 ? -0.782 19.672 -0.861 1 96.38 111 CYS A O 1
ATOM 880 N N . LYS A 1 112 ? 0.264 21.625 -0.558 1 96.25 112 LYS A N 1
ATOM 881 C CA . LYS A 1 112 ? -0.808 22.188 0.255 1 96.25 112 LYS A CA 1
ATOM 882 C C . LYS A 1 112 ? -2.121 22.234 -0.52 1 96.25 112 LYS A C 1
ATOM 884 O O . LYS A 1 112 ? -3.164 21.812 -0.009 1 96.25 112 LYS A O 1
ATOM 889 N N . ASN A 1 113 ? -2.016 22.688 -1.728 1 95.81 113 ASN A N 1
ATOM 890 C CA . ASN A 1 113 ? -3.207 22.797 -2.562 1 95.81 113 ASN A CA 1
ATOM 891 C C . ASN A 1 113 ? -3.859 21.438 -2.783 1 95.81 113 ASN A C 1
ATOM 893 O O . ASN A 1 113 ? -5.074 21.297 -2.637 1 95.81 113 ASN A O 1
ATOM 897 N N . THR A 1 114 ? -3.035 20.516 -3.07 1 96.5 114 THR A N 1
ATOM 898 C CA . THR A 1 114 ? -3.545 19.172 -3.318 1 96.5 114 THR A CA 1
ATOM 899 C C . THR A 1 114 ? -4.109 18.562 -2.037 1 96.5 114 THR A C 1
ATOM 901 O O . THR A 1 114 ? -5.188 17.969 -2.053 1 96.5 114 THR A O 1
ATOM 904 N N . ALA A 1 115 ? -3.416 18.703 -0.958 1 97.12 115 ALA A N 1
ATOM 905 C CA . ALA A 1 115 ? -3.838 18.125 0.319 1 97.12 115 ALA A CA 1
ATOM 906 C C . ALA A 1 115 ? -5.172 18.719 0.767 1 97.12 115 ALA A C 1
ATOM 908 O O . ALA A 1 115 ? -6.039 18 1.271 1 97.12 115 ALA A O 1
ATOM 909 N N . LEU A 1 116 ? -5.289 20 0.583 1 96.06 116 LEU A N 1
ATOM 910 C CA . LEU A 1 116 ? -6.531 20.656 0.957 1 96.06 116 LEU A CA 1
ATOM 911 C C . LEU A 1 116 ? -7.703 20.109 0.148 1 96.06 116 LEU A C 1
ATOM 913 O O . LEU A 1 116 ? -8.766 19.828 0.704 1 96.06 116 LEU A O 1
ATOM 917 N N . ARG A 1 117 ? -7.441 19.984 -1.075 1 95.62 117 ARG A N 1
ATOM 918 C CA . ARG A 1 117 ? -8.469 19.453 -1.958 1 95.62 117 ARG A CA 1
ATOM 919 C C . ARG A 1 117 ? -8.844 18.031 -1.561 1 95.62 117 ARG A C 1
ATOM 921 O O . ARG A 1 117 ? -10.031 17.703 -1.44 1 95.62 117 ARG A O 1
ATOM 928 N N . LEU A 1 118 ? -7.93 17.266 -1.305 1 95.44 118 LEU A N 1
ATOM 929 C CA . LEU A 1 118 ? -8.156 15.852 -0.978 1 95.44 118 LEU A CA 1
ATOM 930 C C . LEU A 1 118 ? -8.812 15.711 0.39 1 95.44 118 LEU A C 1
ATOM 932 O O . LEU A 1 118 ? -9.703 14.875 0.572 1 95.44 118 LEU A O 1
ATOM 936 N N . ASP A 1 119 ? -8.383 16.469 1.303 1 95.25 119 ASP A N 1
ATOM 937 C CA . ASP A 1 119 ? -9 16.469 2.625 1 95.25 119 ASP A CA 1
ATOM 938 C C . ASP A 1 119 ? -10.492 16.812 2.537 1 95.25 119 ASP A C 1
ATOM 940 O O . ASP A 1 119 ? -11.312 16.188 3.209 1 95.25 119 ASP A O 1
ATOM 944 N N . GLY A 1 120 ? -10.75 17.781 1.751 1 93.12 120 GLY A N 1
ATOM 945 C CA . GLY A 1 120 ? -12.141 18.141 1.542 1 93.12 120 GLY A CA 1
ATOM 946 C C . GLY A 1 120 ? -12.977 17.016 0.962 1 93.12 120 GLY A C 1
ATOM 947 O O . GLY A 1 120 ? -14.062 16.719 1.461 1 93.12 120 GLY A O 1
ATOM 948 N N . LEU A 1 121 ? -12.484 16.438 -0.028 1 92.56 121 LEU A N 1
ATOM 949 C CA . LEU A 1 121 ? -13.188 15.336 -0.691 1 92.56 121 LEU A CA 1
ATOM 950 C C . LEU A 1 121 ? -13.383 14.164 0.26 1 92.56 121 LEU A C 1
ATOM 952 O O . LEU A 1 121 ? -14.477 13.594 0.336 1 92.56 121 LEU A O 1
ATOM 956 N N . LYS A 1 122 ? -12.391 13.844 0.949 1 91.19 122 LYS A N 1
ATOM 957 C CA . LYS A 1 122 ? -12.445 12.703 1.864 1 91.19 122 LYS A CA 1
ATOM 958 C C . LYS A 1 122 ? -13.383 12.992 3.037 1 91.19 122 LYS A C 1
ATOM 960 O O . LYS A 1 122 ? -14.031 12.086 3.553 1 91.19 122 LYS A O 1
ATOM 965 N N . PHE A 1 123 ? -13.414 14.195 3.416 1 92.81 123 PHE A N 1
ATOM 966 C CA . PHE A 1 123 ? -14.312 14.562 4.504 1 92.81 123 PHE A CA 1
ATOM 967 C C . PHE A 1 123 ? -15.766 14.445 4.07 1 92.81 123 PHE A C 1
ATOM 969 O O . PHE A 1 123 ? -16.625 14.016 4.848 1 92.81 123 PHE A O 1
ATOM 976 N N . GLU A 1 124 ? -16.031 14.82 2.812 1 91.5 124 GLU A N 1
ATOM 977 C CA . GLU A 1 124 ? -17.375 14.656 2.27 1 91.5 124 GLU A CA 1
ATOM 978 C C . GLU A 1 124 ? -17.781 13.18 2.248 1 91.5 124 GLU A C 1
ATOM 980 O O . GLU A 1 124 ? -18.922 12.836 2.592 1 91.5 124 GLU A O 1
ATOM 985 N N . GLN A 1 125 ? -16.844 12.383 1.856 1 85.94 125 GLN A N 1
ATOM 986 C CA . GLN A 1 125 ? -17.094 10.945 1.862 1 85.94 125 GLN A CA 1
ATOM 987 C C . GLN A 1 125 ? -17.359 10.438 3.277 1 85.94 125 GLN A C 1
ATOM 989 O O . GLN A 1 125 ? -18.203 9.57 3.484 1 85.94 125 GLN A O 1
ATOM 994 N N . TYR A 1 126 ? -16.562 10.977 4.207 1 87.62 126 TY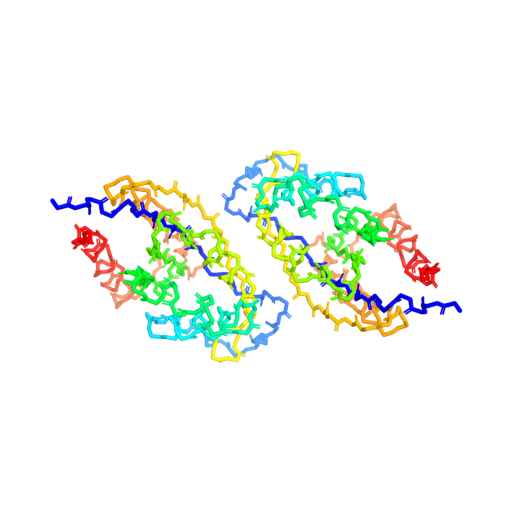R A N 1
ATOM 995 C CA . TYR A 1 126 ? -16.734 10.625 5.609 1 87.62 126 TYR A CA 1
ATOM 996 C C . TYR A 1 126 ? -18.125 10.984 6.105 1 87.62 126 TYR A C 1
ATOM 998 O O . TYR A 1 126 ? -18.781 10.188 6.785 1 87.62 126 TYR A O 1
ATOM 1006 N N . LYS A 1 127 ? -18.594 12.109 5.707 1 87.88 127 LYS A N 1
ATOM 1007 C CA . LYS A 1 127 ? -19.922 12.562 6.098 1 87.88 127 LYS A CA 1
ATOM 1008 C C . LYS A 1 127 ? -21.016 11.617 5.57 1 87.88 127 LYS A C 1
ATOM 1010 O O . LYS A 1 127 ? -21.984 11.344 6.262 1 87.88 127 LYS A O 1
ATOM 1015 N N . LEU A 1 128 ? -20.766 11.172 4.391 1 85.25 128 LEU A N 1
ATOM 1016 C CA . LEU A 1 128 ? -21.719 10.273 3.768 1 85.25 128 LEU A CA 1
ATOM 1017 C C . LEU A 1 128 ? -21.766 8.93 4.492 1 85.25 128 LEU A C 1
ATOM 1019 O O . LEU A 1 128 ? -22.828 8.312 4.613 1 85.25 128 LEU A O 1
ATOM 1023 N N . MET A 1 129 ? -20.688 8.562 4.934 1 80.62 129 MET A N 1
ATOM 1024 C CA . MET A 1 129 ? -20.578 7.262 5.594 1 80.62 129 MET A CA 1
ATOM 1025 C C . MET A 1 129 ? -21.156 7.32 7.004 1 80.62 129 MET A C 1
ATOM 1027 O O . MET A 1 129 ? -21.828 6.387 7.445 1 80.62 129 MET A O 1
ATOM 1031 N N . VAL A 1 130 ? -20.906 8.297 7.789 1 81.69 130 VAL A N 1
ATOM 1032 C CA . VAL A 1 130 ? -21.297 8.344 9.195 1 81.69 130 VAL A CA 1
ATOM 1033 C C . VAL A 1 130 ? -22.656 9.031 9.328 1 81.69 130 VAL A C 1
ATOM 1035 O O . VAL A 1 130 ? -23.328 8.875 10.344 1 81.69 130 VAL A O 1
ATOM 1038 N N . GLY A 1 131 ? -23.094 9.609 8.43 1 79.25 131 GLY A N 1
ATOM 1039 C CA . GLY A 1 131 ? -24.344 10.352 8.484 1 79.25 131 GLY A CA 1
ATOM 1040 C C . GLY A 1 131 ? -24.125 11.859 8.539 1 79.25 131 GLY A C 1
ATOM 1041 O O . GLY A 1 131 ? -23.062 12.328 8.953 1 79.25 131 GLY A O 1
ATOM 1042 N N . HIS A 1 132 ? -25.094 12.602 8.062 1 73.44 132 HIS A N 1
ATOM 1043 C CA . HIS A 1 132 ? -25 14.047 7.855 1 73.44 132 HIS A CA 1
ATOM 1044 C C . HIS A 1 132 ? -24.984 14.797 9.188 1 73.44 132 HIS A C 1
ATOM 1046 O O . HIS A 1 132 ? -24.547 15.945 9.25 1 73.44 132 HIS A O 1
ATOM 1052 N N . CYS A 1 133 ? -25.328 14.18 10.188 1 82.25 133 CYS A N 1
ATOM 1053 C CA . CYS A 1 133 ? -25.328 14.875 11.469 1 82.25 133 CYS A CA 1
ATOM 1054 C C . CYS A 1 133 ? -24.062 14.555 12.258 1 82.25 133 CYS A C 1
ATOM 1056 O O . CYS A 1 133 ? -24.078 13.68 13.125 1 82.25 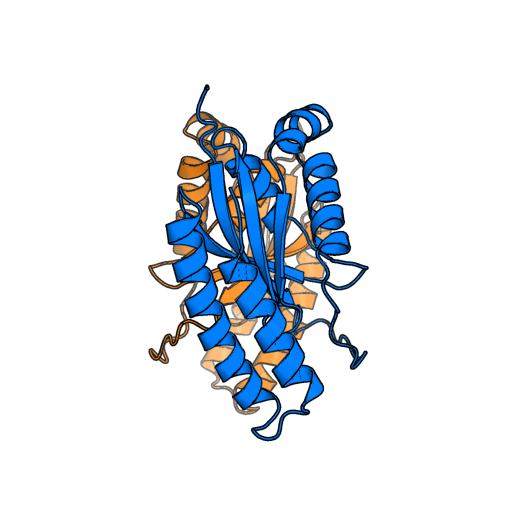133 CYS A O 1
ATOM 1058 N N . LEU A 1 134 ? -23.062 15.336 11.953 1 84.69 134 LEU A N 1
ATOM 1059 C CA . LEU A 1 134 ? -21.797 15.125 12.648 1 84.69 134 LEU A CA 1
ATOM 1060 C C . LEU A 1 134 ? -21.75 15.938 13.938 1 84.69 134 LEU A C 1
ATOM 1062 O O . LEU A 1 134 ? -22.188 17.078 13.977 1 84.69 134 LEU A O 1
ATOM 1066 N N . PRO A 1 135 ? -21.203 15.367 14.977 1 89.19 135 PRO A N 1
ATOM 1067 C CA . PRO A 1 135 ? -20.969 16.141 16.203 1 89.19 135 PRO A CA 1
ATOM 1068 C C . PRO A 1 135 ? -20.078 17.344 15.977 1 89.19 135 PRO A C 1
ATOM 1070 O O . PRO A 1 135 ? -19.203 17.328 15.102 1 89.19 135 PRO A O 1
ATOM 1073 N N . ASP A 1 136 ? -20.266 18.328 16.75 1 89.94 136 ASP A N 1
ATOM 1074 C CA . ASP A 1 136 ? -19.547 19.594 16.625 1 89.94 136 ASP A CA 1
ATOM 1075 C C . ASP A 1 136 ? -18.047 19.375 16.844 1 89.94 136 ASP A C 1
ATOM 1077 O O . ASP A 1 136 ? -17.219 20.078 16.234 1 89.94 136 ASP A O 1
ATOM 1081 N N . ASN A 1 137 ? -17.703 18.5 17.656 1 90.38 137 ASN A N 1
ATOM 1082 C CA . ASN A 1 137 ? -16.281 18.25 17.922 1 90.38 137 ASN A CA 1
ATOM 1083 C C . ASN A 1 137 ? -15.547 17.766 16.672 1 90.38 137 ASN A C 1
ATOM 1085 O O . ASN A 1 137 ? -14.383 18.109 16.469 1 90.38 137 ASN A O 1
ATOM 1089 N N . VAL A 1 138 ? -16.25 17 15.875 1 90.56 138 VAL A N 1
ATOM 1090 C CA . VAL A 1 138 ? -15.648 16.5 14.641 1 90.56 138 VAL A CA 1
ATOM 1091 C C . VAL A 1 138 ? -15.461 17.656 13.656 1 90.56 138 VAL A C 1
ATOM 1093 O O . VAL A 1 138 ? -14.43 17.75 12.992 1 90.56 138 VAL A O 1
ATOM 1096 N N . LYS A 1 139 ? -16.453 18.484 13.586 1 90.25 139 LYS A N 1
ATOM 1097 C CA . LYS A 1 139 ? -16.391 19.641 12.703 1 90.25 139 LYS A CA 1
ATOM 1098 C C . LYS A 1 139 ? -15.234 20.562 13.109 1 90.25 139 LYS A C 1
ATOM 1100 O O . LYS A 1 139 ? -14.5 21.062 12.25 1 90.25 139 LYS A O 1
ATOM 1105 N N . MET A 1 140 ? -15.109 20.781 14.352 1 93.88 140 MET A N 1
ATOM 1106 C CA . MET A 1 140 ? -14.039 21.641 14.867 1 93.88 140 MET A CA 1
ATOM 1107 C C . MET A 1 140 ? -12.68 21.016 14.602 1 93.88 140 MET A C 1
ATOM 1109 O O . MET A 1 140 ? -11.742 21.703 14.203 1 93.88 140 MET A O 1
ATOM 1113 N N . GLN A 1 141 ? -12.625 19.75 14.797 1 93.25 141 GLN A N 1
ATOM 1114 C CA . GLN A 1 141 ? -11.383 19.047 14.539 1 93.25 141 GLN A CA 1
ATOM 1115 C C . GLN A 1 141 ? -10.977 19.156 13.07 1 93.25 141 GLN A C 1
ATOM 1117 O O . GLN A 1 141 ? -9.805 19.375 12.758 1 93.25 141 GLN A O 1
ATOM 1122 N N . MET A 1 142 ? -11.922 19.031 12.242 1 93.81 142 MET A N 1
ATOM 1123 C CA . MET A 1 142 ? -11.664 19.156 10.812 1 93.81 142 MET A CA 1
ATOM 1124 C C . MET A 1 142 ? -11.156 20.547 10.461 1 93.81 142 MET A C 1
ATOM 1126 O O . MET A 1 142 ? -10.211 20.703 9.688 1 93.81 142 MET A O 1
ATOM 1130 N N . GLN A 1 143 ? -11.773 21.531 11.039 1 93.62 143 GLN A N 1
ATOM 1131 C CA . GLN A 1 143 ? -11.352 22.906 10.789 1 93.62 143 GLN A CA 1
ATOM 1132 C C . GLN A 1 143 ? -9.922 23.141 11.258 1 93.62 143 GLN A C 1
ATOM 1134 O O . GLN A 1 143 ? -9.148 23.828 10.594 1 93.62 143 GLN A O 1
ATOM 1139 N N . ASN A 1 144 ? -9.609 22.641 12.406 1 94.44 144 ASN A N 1
ATOM 1140 C CA . ASN A 1 144 ? -8.25 22.734 12.922 1 94.44 144 ASN A CA 1
ATOM 1141 C C . ASN A 1 144 ? -7.246 22.094 11.969 1 94.44 144 ASN A C 1
ATOM 1143 O O . ASN A 1 144 ? -6.156 22.625 11.75 1 94.44 144 ASN A O 1
ATOM 1147 N N . CYS A 1 145 ? -7.605 21.016 11.445 1 94.38 145 CYS A N 1
ATOM 1148 C CA . CYS A 1 145 ? -6.746 20.312 10.492 1 94.38 145 CYS A CA 1
ATOM 1149 C C . CYS A 1 145 ? -6.531 21.141 9.234 1 94.38 145 CYS A C 1
ATOM 1151 O O . CYS A 1 145 ? -5.41 21.25 8.742 1 94.38 145 CYS A O 1
ATOM 1153 N N . LEU A 1 146 ? -7.57 21.734 8.766 1 92.69 146 LEU A N 1
ATOM 1154 C CA . LEU A 1 146 ? -7.465 22.562 7.566 1 92.69 146 LEU A CA 1
ATOM 1155 C C . LEU A 1 146 ? -6.543 23.75 7.801 1 92.69 146 LEU A C 1
ATOM 1157 O O . LEU A 1 146 ? -5.777 24.125 6.914 1 92.69 146 LEU A O 1
ATOM 1161 N N . GLU A 1 147 ? -6.594 24.266 8.945 1 93.31 147 GLU A N 1
ATOM 1162 C CA . GLU A 1 147 ? -5.73 25.375 9.297 1 93.31 147 GLU A CA 1
ATOM 1163 C C . GLU A 1 147 ? -4.27 24.953 9.375 1 93.31 147 GLU A C 1
ATOM 1165 O O . GLU A 1 147 ? -3.369 25.719 9.016 1 93.31 147 GLU A O 1
ATOM 1170 N N . LYS A 1 148 ? -4.074 23.797 9.805 1 94.06 148 LYS A N 1
ATOM 1171 C CA . LYS A 1 148 ? -2.717 23.266 9.891 1 94.06 148 LYS A CA 1
ATOM 1172 C C . LYS A 1 148 ? -2.084 23.141 8.508 1 94.06 148 LYS A C 1
ATOM 1174 O O . LYS A 1 148 ? -0.894 23.422 8.344 1 94.06 148 LYS A O 1
ATOM 1179 N N . ILE A 1 149 ? -2.855 22.734 7.543 1 93.81 149 ILE A N 1
ATOM 1180 C CA . ILE A 1 149 ? -2.352 22.625 6.176 1 93.81 149 ILE A CA 1
ATOM 1181 C C . ILE A 1 149 ? -1.981 24.016 5.664 1 93.81 149 ILE A C 1
ATOM 1183 O O . ILE A 1 149 ? -0.934 24.203 5.039 1 93.81 149 ILE A O 1
ATOM 1187 N N . ALA A 1 150 ? -2.869 24.953 5.949 1 89.88 150 ALA A N 1
ATOM 1188 C CA . ALA A 1 150 ? -2.654 26.328 5.492 1 89.88 150 ALA A CA 1
ATOM 1189 C C . ALA A 1 150 ? -1.356 26.891 6.059 1 89.88 150 ALA A C 1
ATOM 1191 O O . ALA A 1 150 ? -0.677 27.688 5.398 1 89.88 150 ALA A O 1
ATOM 1192 N N . ASN A 1 151 ? -0.906 26.438 7.176 1 89.5 151 ASN A N 1
ATOM 1193 C CA . ASN A 1 151 ? 0.258 26.984 7.863 1 89.5 151 ASN A CA 1
ATOM 1194 C C . ASN A 1 151 ? 1.487 26.109 7.68 1 89.5 151 ASN A C 1
ATOM 1196 O O . ASN A 1 151 ? 2.494 26.281 8.367 1 89.5 151 ASN A O 1
ATOM 1200 N N . LEU A 1 152 ? 1.307 25.172 6.824 1 89.06 152 LEU A N 1
ATOM 1201 C CA . LEU A 1 152 ? 2.432 24.281 6.586 1 89.06 152 LEU A CA 1
ATOM 1202 C C . LEU A 1 152 ? 3.643 25.047 6.074 1 89.06 152 LEU A C 1
ATOM 1204 O O . LEU A 1 152 ? 3.52 25.875 5.172 1 89.06 152 LEU A O 1
ATOM 1208 N N . GLU A 1 153 ? 4.75 25.016 6.762 1 80.56 153 GLU A N 1
ATOM 1209 C CA . GLU A 1 153 ? 5.992 25.672 6.383 1 80.56 153 GLU A CA 1
ATOM 1210 C C . GLU A 1 153 ? 6.996 24.688 5.801 1 80.56 153 GLU A C 1
ATOM 1212 O O . GLU A 1 153 ? 6.875 23.484 6.012 1 80.56 153 GLU A O 1
ATOM 1217 N N . ASN A 1 154 ? 7.953 25.156 4.977 1 70.44 154 ASN A N 1
ATOM 1218 C CA . ASN A 1 154 ? 8.977 24.344 4.328 1 70.44 154 ASN A CA 1
ATOM 1219 C C . ASN A 1 154 ? 9.883 23.656 5.348 1 70.44 154 ASN A C 1
ATOM 1221 O O . ASN A 1 154 ? 10.164 24.219 6.41 1 70.44 154 ASN A O 1
ATOM 1225 N N . MET B 1 1 ? 23.172 -28.484 -5.371 1 38.5 1 MET B N 1
ATOM 1226 C CA . MET B 1 1 ? 22.172 -27.609 -5.973 1 38.5 1 MET B CA 1
ATOM 1227 C C . MET B 1 1 ? 21.859 -26.438 -5.051 1 38.5 1 MET B C 1
ATOM 1229 O O . MET B 1 1 ? 21.531 -26.625 -3.883 1 38.5 1 MET B O 1
ATOM 1233 N N . VAL B 1 2 ? 22.516 -25.297 -5.152 1 46.06 2 VAL B N 1
ATOM 1234 C CA . VAL B 1 2 ? 22.438 -24.141 -4.258 1 46.06 2 VAL B CA 1
ATOM 1235 C C . VAL B 1 2 ? 20.969 -23.797 -4.016 1 46.06 2 VAL B C 1
ATOM 1237 O O . VAL B 1 2 ? 20.25 -23.438 -4.953 1 46.06 2 VAL B O 1
ATOM 1240 N N . ARG B 1 3 ? 20.281 -24.516 -3.191 1 53.81 3 ARG B N 1
ATOM 1241 C CA . ARG B 1 3 ? 18.875 -24.297 -2.871 1 53.81 3 ARG B CA 1
ATOM 1242 C C . ARG B 1 3 ? 18.562 -22.812 -2.779 1 53.81 3 ARG B C 1
ATOM 1244 O O . ARG B 1 3 ? 19.141 -22.094 -1.956 1 53.81 3 ARG B O 1
ATOM 1251 N N . PHE B 1 4 ? 18.219 -22.172 -3.939 1 64.75 4 PHE B N 1
ATOM 1252 C CA . PHE B 1 4 ? 17.828 -20.766 -3.951 1 64.75 4 PHE B CA 1
ATOM 1253 C C . PHE B 1 4 ? 16.703 -20.516 -2.949 1 64.75 4 PHE B C 1
ATOM 1255 O O . PHE B 1 4 ? 15.664 -21.156 -3 1 64.75 4 PHE B O 1
ATOM 1262 N N . LYS B 1 5 ? 17.125 -19.891 -1.88 1 89.06 5 LYS B N 1
ATOM 1263 C CA . LYS B 1 5 ? 16.141 -19.531 -0.871 1 89.06 5 LYS B CA 1
ATOM 1264 C C . LYS B 1 5 ? 15.203 -18.438 -1.386 1 89.06 5 LYS B C 1
ATOM 1266 O O . LYS B 1 5 ? 15.648 -17.438 -1.938 1 89.06 5 LYS B O 1
ATOM 1271 N N . ASN B 1 6 ? 13.969 -18.828 -1.612 1 94.62 6 ASN B N 1
ATOM 1272 C CA . ASN B 1 6 ? 12.945 -17.906 -2.105 1 94.62 6 ASN B CA 1
ATOM 1273 C C . ASN B 1 6 ? 12.023 -17.422 -0.984 1 94.62 6 ASN B C 1
ATOM 1275 O O . ASN B 1 6 ? 11.945 -18.062 0.068 1 94.62 6 ASN B O 1
ATOM 1279 N N . ARG B 1 7 ? 11.516 -16.281 -1.227 1 96.69 7 ARG B N 1
ATOM 1280 C CA . ARG B 1 7 ? 10.414 -15.758 -0.426 1 96.69 7 ARG B CA 1
ATOM 1281 C C . ARG B 1 7 ? 9.117 -15.719 -1.233 1 96.69 7 ARG B C 1
ATOM 1283 O O . ARG B 1 7 ? 9.141 -15.438 -2.434 1 96.69 7 ARG B O 1
ATOM 1290 N N . TYR B 1 8 ? 8.102 -16.031 -0.552 1 97.38 8 TYR B N 1
ATOM 1291 C CA . TYR B 1 8 ? 6.773 -16.016 -1.148 1 97.38 8 TYR B CA 1
ATOM 1292 C C . TYR B 1 8 ? 5.867 -15.016 -0.451 1 97.38 8 TYR B C 1
ATOM 1294 O O . TYR B 1 8 ? 5.695 -15.062 0.77 1 97.38 8 TYR B O 1
ATOM 1302 N N . MET B 1 9 ? 5.355 -14.109 -1.293 1 98.12 9 MET B N 1
ATOM 1303 C CA . MET B 1 9 ? 4.547 -13.023 -0.753 1 98.12 9 MET B CA 1
ATOM 1304 C C . MET B 1 9 ? 3.107 -13.117 -1.241 1 98.12 9 MET B C 1
ATOM 1306 O O . MET B 1 9 ? 2.861 -13.234 -2.443 1 98.12 9 MET B O 1
ATOM 1310 N N . VAL B 1 10 ? 2.193 -13.102 -0.288 1 98.12 10 VAL B N 1
ATOM 1311 C CA . VAL B 1 10 ? 0.771 -13.07 -0.608 1 98.12 10 VAL B CA 1
ATOM 1312 C C . VAL B 1 10 ? 0.251 -11.641 -0.495 1 98.12 10 VAL B C 1
ATOM 1314 O O . VAL B 1 10 ? 0.297 -11.039 0.582 1 98.12 10 VAL B O 1
ATOM 1317 N N . PHE B 1 11 ? -0.192 -11.086 -1.641 1 97.62 11 PHE B N 1
ATOM 1318 C CA . PHE B 1 11 ? -0.721 -9.727 -1.669 1 97.62 11 PHE B CA 1
ATOM 1319 C C . PHE B 1 11 ? -2.209 -9.734 -1.997 1 97.62 11 PHE B C 1
ATOM 1321 O O . PHE B 1 11 ? -2.705 -10.664 -2.639 1 97.62 11 PHE B O 1
ATOM 1328 N N . GLU B 1 12 ? -2.832 -8.695 -1.551 1 95.25 12 GLU B N 1
ATOM 1329 C CA . GLU B 1 12 ? -4.145 -8.32 -2.068 1 95.25 12 GLU B CA 1
ATOM 1330 C C . GLU B 1 12 ? -4.07 -7.008 -2.844 1 95.25 12 GLU B C 1
ATOM 1332 O O . GLU B 1 12 ? -3.422 -6.055 -2.406 1 95.25 12 GLU B O 1
ATOM 1337 N N . VAL B 1 13 ? -4.664 -6.953 -3.939 1 94.62 13 VAL B N 1
ATOM 1338 C CA . VAL B 1 13 ? -4.766 -5.727 -4.723 1 94.62 13 VAL B CA 1
ATOM 1339 C C . VAL B 1 13 ? -6.059 -4.996 -4.371 1 94.62 13 VAL B C 1
ATOM 1341 O O . VAL B 1 13 ? -7.156 -5.508 -4.609 1 94.62 13 VAL B O 1
ATOM 1344 N N . LEU B 1 14 ? -5.898 -3.848 -3.824 1 90.19 14 LEU B N 1
ATOM 1345 C CA . LEU B 1 14 ? -7.043 -3.023 -3.459 1 90.19 14 LEU B CA 1
ATOM 1346 C C . LEU B 1 14 ? -7.336 -1.99 -4.543 1 90.19 14 LEU B C 1
ATOM 1348 O O . LEU B 1 14 ? -6.418 -1.361 -5.074 1 90.19 14 LEU B O 1
ATOM 1352 N N . LEU B 1 15 ? -8.539 -1.924 -4.871 1 82.75 15 LEU B N 1
ATOM 1353 C CA . LEU B 1 15 ? -8.961 -0.899 -5.82 1 82.75 15 LEU B CA 1
ATOM 1354 C C . LEU B 1 15 ? -9.281 0.408 -5.105 1 82.75 15 LEU B C 1
ATOM 1356 O O . LEU B 1 15 ? -9.836 0.398 -4.008 1 82.75 15 LEU B O 1
ATOM 1360 N N . ASP B 1 16 ? -8.586 1.492 -5.484 1 67.19 16 ASP B N 1
ATOM 1361 C CA . ASP B 1 16 ? -8.828 2.779 -4.844 1 67.19 16 ASP B CA 1
ATOM 1362 C C . ASP B 1 16 ? -10.305 3.164 -4.93 1 67.19 16 ASP B C 1
ATOM 1364 O O . ASP B 1 16 ? -10.844 3.361 -6.023 1 67.19 16 ASP B O 1
ATOM 1368 N N . PRO B 1 17 ? -10.969 3.086 -3.713 1 55.84 17 PRO B N 1
ATOM 1369 C CA . PRO B 1 17 ? -12.398 3.396 -3.701 1 55.84 17 PRO B CA 1
ATOM 1370 C C . PRO B 1 17 ? -12.695 4.812 -4.191 1 55.84 17 PRO B C 1
ATOM 1372 O O . PRO B 1 17 ? -13.82 5.098 -4.617 1 55.84 17 PRO B O 1
ATOM 1375 N N . ASN B 1 18 ? -11.773 5.723 -3.811 1 54.03 18 ASN B N 1
ATOM 1376 C CA . ASN B 1 18 ? -12.047 7.129 -4.102 1 54.03 18 ASN B CA 1
ATOM 1377 C C . ASN B 1 18 ? -12.109 7.387 -5.605 1 54.03 18 ASN B C 1
ATOM 1379 O O . ASN B 1 18 ? -12.555 8.445 -6.039 1 54.03 18 ASN B O 1
ATOM 1383 N N . LYS B 1 19 ? -11.422 6.672 -6.254 1 51.47 19 LYS B N 1
ATOM 1384 C CA . LYS B 1 19 ? -11.492 6.945 -7.688 1 51.47 19 LYS B CA 1
ATOM 1385 C C . LYS B 1 19 ? -12.703 6.262 -8.32 1 51.47 19 LYS B C 1
ATOM 1387 O O . LYS B 1 19 ? -12.93 5.07 -8.109 1 51.47 19 LYS B O 1
ATOM 1392 N N . ASN B 1 20 ? -13.719 7.105 -8.281 1 45.97 20 ASN B N 1
ATOM 1393 C CA . ASN B 1 20 ? -14.969 6.844 -8.977 1 45.97 20 ASN B CA 1
ATOM 1394 C C . ASN B 1 20 ? -14.781 5.863 -10.125 1 45.97 20 ASN B C 1
ATOM 1396 O O . ASN B 1 20 ? -14.5 6.273 -11.258 1 45.97 20 ASN B O 1
ATOM 1400 N N . LEU B 1 21 ? -13.945 5.105 -10.148 1 41.69 21 LEU B N 1
ATOM 1401 C CA . LEU B 1 21 ? -14.203 4.406 -11.398 1 41.69 21 LEU B CA 1
ATOM 1402 C C . LEU B 1 21 ? -15.695 4.148 -11.578 1 41.69 21 LEU B C 1
ATOM 1404 O O . LEU B 1 21 ? -16.297 3.404 -10.805 1 41.69 21 LEU B O 1
ATOM 1408 N N . LYS B 1 22 ? -16.484 5.133 -11.656 1 39.84 22 LYS B N 1
ATOM 1409 C CA . LYS B 1 22 ? -17.766 4.926 -12.328 1 39.84 22 LYS B CA 1
ATOM 1410 C C . LYS B 1 22 ? -17.766 3.617 -13.109 1 39.84 22 LYS B C 1
ATOM 1412 O O . LYS B 1 22 ? -18.797 3.209 -13.641 1 39.84 22 LYS B O 1
ATOM 1417 N N . THR B 1 23 ? -16.672 3.35 -13.812 1 39.31 23 THR B N 1
ATOM 1418 C CA . THR B 1 23 ? -16.875 2.238 -14.734 1 39.31 23 THR B CA 1
ATOM 1419 C C . THR B 1 23 ? -17.078 0.932 -13.969 1 39.31 23 THR B C 1
ATOM 1421 O O . THR B 1 23 ? -16.25 0.557 -13.141 1 39.31 23 THR B O 1
ATOM 1424 N N . ASP B 1 24 ? -18.219 0.569 -13.578 1 41.88 24 ASP B N 1
ATOM 1425 C CA . ASP B 1 24 ? -18.688 -0.769 -13.242 1 41.88 24 ASP B CA 1
ATOM 1426 C C . ASP B 1 24 ? -17.656 -1.829 -13.602 1 41.88 24 ASP B C 1
ATOM 1428 O O . ASP B 1 24 ? -17.938 -3.027 -13.547 1 41.88 24 ASP B O 1
ATOM 1432 N N . ASP B 1 25 ? -16.719 -1.507 -14.414 1 48.75 25 ASP B N 1
ATOM 1433 C CA . ASP B 1 25 ? -15.977 -2.68 -14.875 1 48.75 25 ASP B CA 1
ATOM 1434 C C . ASP B 1 25 ? -14.82 -3.01 -13.938 1 48.75 25 ASP B C 1
ATOM 1436 O O . ASP B 1 25 ? -13.883 -2.227 -13.805 1 48.75 25 ASP B O 1
ATOM 1440 N N . PRO B 1 26 ? -15.094 -3.793 -12.93 1 59.78 26 PRO B N 1
ATOM 1441 C CA . PRO B 1 26 ? -14.055 -4.328 -12.047 1 59.78 26 PRO B CA 1
ATOM 1442 C C . PRO B 1 26 ? -12.75 -4.621 -12.773 1 59.78 26 PRO B C 1
ATOM 1444 O O . PRO B 1 26 ? -12.766 -5.07 -13.922 1 59.78 26 PRO B O 1
ATOM 1447 N N . ILE B 1 27 ? -11.703 -3.852 -12.5 1 69.69 27 ILE B N 1
ATOM 1448 C CA . ILE B 1 27 ? -10.406 -4.184 -13.086 1 69.69 27 ILE B CA 1
ATOM 1449 C C . ILE B 1 27 ? -10.219 -5.699 -13.102 1 69.69 27 ILE B C 1
ATOM 1451 O O . ILE B 1 27 ? -10.562 -6.379 -12.133 1 69.69 27 ILE B O 1
ATOM 1455 N N . ILE B 1 28 ? -10.031 -6.18 -14.32 1 84.19 28 ILE B N 1
ATOM 1456 C CA . ILE B 1 28 ? -9.625 -7.578 -14.398 1 84.19 28 ILE B CA 1
ATOM 1457 C C . ILE B 1 28 ? -8.109 -7.688 -14.273 1 84.19 28 ILE B C 1
ATOM 1459 O O . ILE B 1 28 ? -7.375 -7.242 -15.156 1 84.19 28 ILE B O 1
ATOM 1463 N N . ILE B 1 29 ? -7.738 -8.125 -13.148 1 92.12 29 ILE B N 1
ATOM 1464 C CA . ILE B 1 29 ? -6.301 -8.312 -12.977 1 92.12 29 ILE B CA 1
ATOM 1465 C C . ILE B 1 29 ? -5.895 -9.688 -13.492 1 92.12 29 ILE B C 1
ATOM 1467 O O . ILE B 1 29 ? -6.617 -10.672 -13.297 1 92.12 29 ILE B O 1
ATOM 1471 N N . THR B 1 30 ? -4.812 -9.742 -14.242 1 94.44 30 THR B N 1
ATOM 1472 C CA . THR B 1 30 ? -4.227 -10.969 -14.766 1 94.44 30 THR B CA 1
ATOM 1473 C C . THR B 1 30 ? -2.768 -11.094 -14.344 1 94.44 30 THR B C 1
ATOM 1475 O O . THR B 1 30 ? -2.164 -10.125 -13.875 1 94.44 30 THR B O 1
ATOM 1478 N N . GLN B 1 31 ? -2.264 -12.312 -14.508 1 96.25 31 GLN B N 1
ATOM 1479 C CA . GLN B 1 31 ? -0.849 -12.523 -14.227 1 96.25 31 GLN B CA 1
ATOM 1480 C C . GLN B 1 31 ? 0.028 -11.609 -15.078 1 96.25 31 GLN B C 1
ATOM 1482 O O . GLN B 1 31 ? 1.032 -11.086 -14.594 1 96.25 31 GLN B O 1
ATOM 1487 N N . TYR B 1 32 ? -0.422 -11.375 -16.25 1 96.31 32 TYR B N 1
ATOM 1488 C CA . TYR B 1 32 ? 0.355 -10.578 -17.188 1 96.31 32 TYR B CA 1
ATOM 1489 C C . TYR B 1 32 ? 0.401 -9.117 -16.766 1 96.31 32 TYR B C 1
ATOM 1491 O O . TYR B 1 32 ? 1.48 -8.539 -16.641 1 96.31 32 TYR B O 1
ATOM 1499 N N . ASN B 1 33 ? -0.716 -8.516 -16.5 1 96.56 33 ASN B N 1
ATOM 1500 C CA . ASN B 1 33 ? -0.729 -7.082 -16.219 1 96.56 33 ASN B CA 1
ATOM 1501 C C . ASN B 1 33 ? -0.142 -6.781 -14.844 1 96.56 33 ASN B C 1
ATOM 1503 O O . ASN B 1 33 ? 0.472 -5.73 -14.641 1 96.56 33 ASN B O 1
ATOM 1507 N N . VAL B 1 34 ? -0.321 -7.73 -13.906 1 97.56 34 VAL B N 1
ATOM 1508 C CA . VAL B 1 34 ? 0.296 -7.566 -12.594 1 97.56 34 VAL B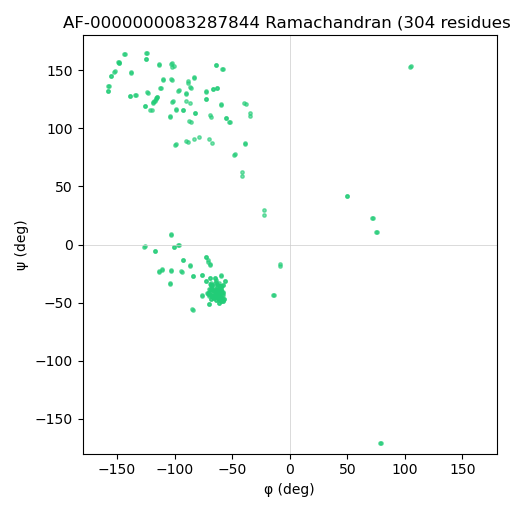 CA 1
ATOM 1509 C C . VAL B 1 34 ? 1.815 -7.641 -12.727 1 97.56 34 VAL B C 1
ATOM 1511 O O . VAL B 1 34 ? 2.533 -6.785 -12.203 1 97.56 34 VAL B O 1
ATOM 1514 N N . SER B 1 35 ? 2.271 -8.586 -13.484 1 98.31 35 SER B N 1
ATOM 1515 C CA . SER B 1 35 ? 3.705 -8.758 -13.703 1 98.31 35 SER B CA 1
ATOM 1516 C C . SER B 1 35 ? 4.305 -7.535 -14.391 1 98.31 35 SER B C 1
ATOM 1518 O O . SER B 1 35 ? 5.352 -7.031 -13.977 1 98.31 35 SER B O 1
ATOM 1520 N N . LYS B 1 36 ? 3.658 -7.086 -15.367 1 97.88 36 LYS B N 1
ATOM 1521 C CA . LYS B 1 36 ? 4.141 -5.922 -16.109 1 97.88 36 LYS B CA 1
ATOM 1522 C C . LYS B 1 36 ? 4.227 -4.695 -15.211 1 97.88 36 LYS B C 1
ATOM 1524 O O . LYS B 1 36 ? 5.227 -3.971 -15.227 1 97.88 36 LYS B O 1
ATOM 1529 N N . ALA B 1 37 ? 3.168 -4.477 -14.461 1 97.69 37 ALA B N 1
ATOM 1530 C CA . ALA B 1 37 ? 3.127 -3.32 -13.57 1 97.69 37 ALA B CA 1
ATOM 1531 C C . ALA B 1 37 ? 4.273 -3.365 -12.555 1 97.69 37 ALA B C 1
ATOM 1533 O O . ALA B 1 37 ? 4.91 -2.346 -12.289 1 97.69 37 ALA B O 1
ATOM 1534 N N . ILE B 1 38 ? 4.543 -4.551 -12.047 1 98.25 38 ILE B N 1
ATOM 1535 C CA . ILE B 1 38 ? 5.578 -4.703 -11.031 1 98.25 38 ILE B CA 1
ATOM 1536 C C . ILE B 1 38 ? 6.957 -4.527 -11.664 1 98.25 38 ILE B C 1
ATOM 1538 O O . ILE B 1 38 ? 7.824 -3.854 -11.109 1 98.25 38 ILE B O 1
ATOM 1542 N N . LYS B 1 39 ? 7.129 -5.094 -12.836 1 98.19 39 LYS B N 1
ATOM 1543 C CA . LYS B 1 39 ? 8.398 -4.945 -13.547 1 98.19 39 LYS B CA 1
ATOM 1544 C C . LYS B 1 39 ? 8.68 -3.479 -13.859 1 98.19 39 LYS B C 1
ATOM 1546 O O . LYS B 1 39 ? 9.805 -3.004 -13.672 1 98.19 39 LYS B O 1
ATOM 1551 N N . ASP B 1 40 ? 7.664 -2.779 -14.32 1 97.88 40 ASP B N 1
ATOM 1552 C CA . ASP B 1 40 ? 7.812 -1.353 -14.586 1 97.88 40 ASP B CA 1
ATOM 1553 C C . ASP B 1 40 ? 8.203 -0.596 -13.32 1 97.88 40 ASP B C 1
ATOM 1555 O O . ASP B 1 40 ? 9.039 0.308 -13.359 1 97.88 40 ASP B O 1
ATOM 1559 N N . SER B 1 41 ? 7.598 -0.988 -12.242 1 97.81 41 SER B N 1
ATOM 1560 C CA . SER B 1 41 ? 7.891 -0.339 -10.969 1 97.81 41 SER B CA 1
ATOM 1561 C C . SER B 1 41 ? 9.32 -0.615 -10.523 1 97.81 41 SER B C 1
ATOM 1563 O O . SER B 1 41 ? 10.008 0.284 -10.031 1 97.81 41 SER B O 1
ATOM 1565 N N . ILE B 1 42 ? 9.805 -1.831 -10.68 1 97.31 42 ILE B N 1
ATOM 1566 C CA . ILE B 1 42 ? 11.172 -2.168 -10.32 1 97.31 42 ILE B CA 1
ATOM 1567 C C . ILE B 1 42 ? 12.141 -1.317 -11.133 1 97.31 42 ILE B C 1
ATOM 1569 O O . ILE B 1 42 ? 13.078 -0.724 -10.586 1 97.31 42 ILE B O 1
ATOM 1573 N N . LEU B 1 43 ? 11.852 -1.26 -12.406 1 97.25 43 LEU B N 1
ATOM 1574 C CA . LEU B 1 43 ? 12.719 -0.493 -13.297 1 97.25 43 LEU B CA 1
ATOM 1575 C C . LEU B 1 43 ? 12.727 0.982 -12.914 1 97.25 43 LEU B C 1
ATOM 1577 O O . LEU B 1 43 ? 13.789 1.604 -12.836 1 97.25 43 LEU B O 1
ATOM 1581 N N . LEU B 1 44 ? 11.602 1.5 -12.625 1 95.31 44 LEU B N 1
ATOM 1582 C CA . LEU B 1 44 ? 11.43 2.916 -12.32 1 95.31 44 LEU B CA 1
ATOM 1583 C C . LEU B 1 44 ? 12.109 3.275 -11.008 1 95.31 44 LEU B C 1
ATOM 1585 O O . LEU B 1 44 ? 12.773 4.312 -10.906 1 95.31 44 LEU B O 1
ATOM 1589 N N . ASN B 1 45 ? 12.023 2.406 -10.047 1 92.75 45 ASN B N 1
ATOM 1590 C CA . ASN B 1 45 ? 12.422 2.797 -8.695 1 92.75 45 ASN B CA 1
ATOM 1591 C C . ASN B 1 45 ? 13.789 2.242 -8.328 1 92.75 45 ASN B C 1
ATOM 1593 O O . ASN B 1 45 ? 14.492 2.809 -7.484 1 92.75 45 ASN B O 1
ATOM 1597 N N . PHE B 1 46 ? 14.219 1.188 -8.992 1 93 46 PHE B N 1
ATOM 1598 C CA . PHE B 1 46 ? 15.469 0.564 -8.594 1 93 46 PHE B CA 1
ATOM 1599 C C . PHE B 1 46 ? 16.422 0.442 -9.789 1 93 46 PHE B C 1
ATOM 1601 O O . PHE B 1 46 ? 17.5 -0.123 -9.664 1 93 46 PHE B O 1
ATOM 1608 N N . GLY B 1 47 ? 15.969 0.876 -10.984 1 95.06 47 GLY B N 1
ATOM 1609 C CA . GLY B 1 47 ? 16.828 0.981 -12.156 1 95.06 47 GLY B CA 1
ATOM 1610 C C . GLY B 1 47 ? 17.062 -0.35 -12.844 1 95.06 47 GLY B C 1
ATOM 1611 O O . GLY B 1 47 ? 16.453 -1.357 -12.484 1 95.06 47 GLY B O 1
ATOM 1612 N N . GLU B 1 48 ? 17.984 -0.311 -13.797 1 96.75 48 GLU B N 1
ATOM 1613 C CA . GLU B 1 48 ? 18.297 -1.484 -14.609 1 96.75 48 GLU B CA 1
ATOM 1614 C C . GLU B 1 48 ? 19 -2.557 -13.781 1 96.75 48 GLU B C 1
ATOM 1616 O O . GLU B 1 48 ? 18.75 -3.75 -13.961 1 96.75 48 GLU B O 1
ATOM 1621 N N . CYS B 1 49 ? 19.844 -2.141 -12.914 1 94.62 49 CYS B N 1
ATOM 1622 C CA . CYS B 1 49 ? 20.562 -3.094 -12.078 1 94.62 49 CYS B CA 1
ATOM 1623 C C . CYS B 1 49 ? 19.609 -3.848 -11.164 1 94.62 49 CYS B C 1
ATOM 1625 O O . CYS B 1 49 ? 19.656 -5.078 -11.086 1 94.62 49 CYS B O 1
ATOM 1627 N N . GLY B 1 50 ? 18.719 -3.062 -10.492 1 93.75 50 GLY B N 1
ATOM 1628 C CA . GLY B 1 50 ? 17.719 -3.703 -9.664 1 93.75 50 GLY B CA 1
ATOM 1629 C C . GLY B 1 50 ? 16.797 -4.625 -10.438 1 93.75 50 GLY B C 1
ATOM 1630 O O . GLY B 1 50 ? 16.469 -5.719 -9.969 1 93.75 50 GLY B O 1
ATOM 1631 N N . PHE B 1 51 ? 16.531 -4.199 -11.617 1 97.38 51 PHE B N 1
ATOM 1632 C CA . PHE B 1 51 ? 15.656 -4.977 -12.484 1 97.38 51 PHE B CA 1
ATOM 1633 C C . PHE B 1 51 ? 16.328 -6.281 -12.898 1 97.38 51 PHE B C 1
ATOM 1635 O O . PHE B 1 51 ? 15.734 -7.355 -12.789 1 97.38 51 PHE B O 1
ATOM 1642 N N . ALA B 1 52 ? 17.547 -6.207 -13.312 1 96.94 52 ALA B N 1
ATOM 1643 C CA . ALA B 1 52 ? 18.297 -7.383 -13.75 1 96.94 52 ALA B CA 1
ATOM 1644 C C . ALA B 1 52 ? 18.469 -8.375 -12.602 1 96.94 52 ALA B C 1
ATOM 1646 O O . ALA B 1 52 ? 18.344 -9.586 -12.789 1 96.94 52 ALA B O 1
ATOM 1647 N N . SER B 1 53 ? 18.734 -7.891 -11.461 1 96.06 53 SER B N 1
ATOM 1648 C CA . SER B 1 53 ? 18.969 -8.727 -10.289 1 96.06 53 SER B CA 1
ATOM 1649 C C . SER B 1 53 ? 17.703 -9.5 -9.914 1 96.06 53 SER B C 1
ATOM 1651 O O . SER B 1 53 ? 17.781 -10.656 -9.5 1 96.06 53 SER B O 1
ATOM 1653 N N . ALA B 1 54 ? 16.531 -8.82 -10.047 1 95.81 54 ALA B N 1
ATOM 1654 C CA . ALA B 1 54 ? 15.266 -9.398 -9.586 1 95.81 54 ALA B CA 1
ATOM 1655 C C . ALA B 1 54 ? 14.664 -10.312 -10.641 1 95.81 54 ALA B C 1
ATOM 1657 O O . ALA B 1 54 ? 13.906 -11.234 -10.32 1 95.81 54 ALA B O 1
ATOM 1658 N N . LEU B 1 55 ? 14.961 -10.07 -11.898 1 93.44 55 LEU B N 1
ATOM 1659 C CA . LEU B 1 55 ? 14.273 -10.688 -13.031 1 93.44 55 LEU B CA 1
ATOM 1660 C C . LEU B 1 55 ? 14.398 -12.203 -12.984 1 93.44 55 LEU B C 1
ATOM 1662 O O . LEU B 1 55 ? 13.453 -12.922 -13.32 1 93.44 55 LEU B O 1
ATOM 1666 N N . GLY B 1 56 ? 15.492 -12.719 -12.555 1 92.94 56 GLY B N 1
ATOM 1667 C CA . GLY B 1 56 ? 15.703 -14.156 -12.539 1 92.94 56 GLY B CA 1
ATOM 1668 C C . GLY B 1 56 ? 14.836 -14.875 -11.523 1 92.94 56 GLY B C 1
ATOM 1669 O O . GLY B 1 56 ? 14.461 -16.031 -11.727 1 92.94 56 GLY B O 1
ATOM 1670 N N . SER B 1 57 ? 14.492 -14.219 -10.461 1 94.62 57 SER B N 1
ATOM 1671 C CA . SER B 1 57 ? 13.789 -14.891 -9.375 1 94.62 57 SER B CA 1
ATOM 1672 C C . SER B 1 57 ? 12.344 -14.414 -9.266 1 94.62 57 SER B C 1
ATOM 1674 O O . SER B 1 57 ? 11.477 -15.148 -8.781 1 94.62 57 SER B O 1
ATOM 1676 N N . PHE B 1 58 ? 12.109 -13.266 -9.805 1 97.69 58 PHE B N 1
ATOM 1677 C CA . PHE B 1 58 ? 10.789 -12.664 -9.68 1 97.69 58 PHE B CA 1
ATOM 1678 C C . PHE B 1 58 ? 9.781 -13.398 -10.555 1 97.69 58 PHE B C 1
ATOM 1680 O O . PHE B 1 58 ? 10.023 -13.609 -11.75 1 97.69 58 PHE B O 1
ATOM 1687 N N . GLN B 1 59 ? 8.625 -13.719 -9.922 1 97.5 59 GLN B N 1
ATOM 1688 C CA . GLN B 1 59 ? 7.539 -14.344 -10.672 1 97.5 59 GLN B CA 1
ATOM 1689 C C . GLN B 1 59 ? 6.199 -14.141 -9.977 1 97.5 59 GLN B C 1
ATOM 1691 O O . GLN B 1 59 ? 6.09 -14.328 -8.758 1 97.5 59 GLN B O 1
ATOM 1696 N N . VAL B 1 60 ? 5.266 -13.727 -10.781 1 98 60 VAL B N 1
ATOM 1697 C CA . VAL B 1 60 ? 3.887 -13.789 -10.305 1 98 60 VAL B CA 1
ATOM 1698 C C . VAL B 1 60 ? 3.334 -15.195 -10.492 1 98 60 VAL B C 1
ATOM 1700 O O . VAL B 1 60 ? 3.105 -15.633 -11.617 1 98 60 VAL B O 1
ATOM 1703 N N . LYS B 1 61 ? 3.078 -15.867 -9.398 1 97.19 61 LYS B N 1
ATOM 1704 C CA . LYS B 1 61 ? 2.764 -17.297 -9.453 1 97.19 61 LYS B CA 1
ATOM 1705 C C . LYS B 1 61 ? 1.257 -17.531 -9.508 1 97.19 61 LYS B C 1
ATOM 1707 O O . LYS B 1 61 ? 0.8 -18.578 -9.953 1 97.19 61 LYS B O 1
ATOM 1712 N N . TYR B 1 62 ? 0.58 -16.594 -9.039 1 97.44 62 TYR B N 1
ATOM 1713 C CA . TYR B 1 62 ? -0.859 -16.766 -8.875 1 97.44 62 TYR B CA 1
ATOM 1714 C C . TYR B 1 62 ? -1.569 -15.414 -8.844 1 97.44 62 TYR B C 1
ATOM 1716 O O . TYR B 1 62 ? -1.061 -14.453 -8.266 1 97.44 62 TYR B O 1
ATOM 1724 N N . VAL B 1 63 ? -2.701 -15.344 -9.555 1 97.06 63 VAL B N 1
ATOM 1725 C CA . VAL B 1 63 ? -3.609 -14.203 -9.469 1 97.06 63 VAL B CA 1
ATOM 1726 C C . VAL B 1 63 ? -5.055 -14.695 -9.453 1 97.06 63 VAL B C 1
ATOM 1728 O O . VAL B 1 63 ? -5.445 -15.508 -10.297 1 97.06 63 VAL B O 1
ATOM 1731 N N . ASN B 1 64 ? -5.805 -14.281 -8.523 1 96.31 64 ASN B N 1
ATOM 1732 C CA . ASN B 1 64 ? -7.246 -14.508 -8.484 1 96.31 64 ASN B CA 1
ATOM 1733 C C . ASN B 1 64 ? -8.023 -13.25 -8.852 1 96.31 64 ASN B C 1
ATOM 1735 O O . ASN B 1 64 ? -8.039 -12.281 -8.094 1 96.31 64 ASN B O 1
ATOM 1739 N N . PRO B 1 65 ? -8.664 -13.203 -9.969 1 93.56 65 PRO B N 1
ATOM 1740 C CA . PRO B 1 65 ? -9.352 -11.984 -10.391 1 93.56 65 PRO B CA 1
ATOM 1741 C C . PRO B 1 65 ? -10.578 -11.672 -9.539 1 93.56 65 PRO B C 1
ATOM 1743 O O . PRO B 1 65 ? -11.094 -10.555 -9.57 1 93.56 65 PRO B O 1
ATOM 1746 N N . ILE B 1 66 ? -11.055 -12.625 -8.82 1 92.12 66 ILE B N 1
ATOM 1747 C CA . ILE B 1 66 ? -12.25 -12.43 -8 1 92.12 66 ILE B CA 1
ATOM 1748 C C . ILE B 1 66 ? -11.859 -11.82 -6.66 1 92.12 66 ILE B C 1
ATOM 1750 O O . ILE B 1 66 ? -12.305 -10.727 -6.312 1 92.12 66 ILE B O 1
ATOM 1754 N N . THR B 1 67 ? -10.977 -12.469 -5.973 1 93.19 67 THR B N 1
ATOM 1755 C CA . THR B 1 67 ? -10.602 -12.031 -4.629 1 93.19 67 THR B CA 1
ATOM 1756 C C . THR B 1 67 ? -9.492 -10.984 -4.691 1 93.19 67 THR B C 1
ATOM 1758 O O . THR B 1 67 ? -9.211 -10.312 -3.699 1 93.19 67 THR B O 1
ATOM 1761 N N . LYS B 1 68 ? -8.773 -10.891 -5.816 1 94 68 LYS B N 1
ATOM 1762 C CA . LYS B 1 68 ? -7.684 -9.953 -6.066 1 94 68 LYS B CA 1
ATOM 1763 C C . LYS B 1 68 ? -6.438 -10.344 -5.273 1 94 68 LYS B C 1
ATOM 1765 O O . LYS B 1 68 ? -5.582 -9.5 -4.996 1 94 68 LYS B O 1
ATOM 1770 N N . LEU B 1 69 ? -6.402 -11.625 -4.93 1 96.44 69 LEU B N 1
ATOM 1771 C CA . LEU B 1 69 ? -5.227 -12.172 -4.258 1 96.44 69 LEU B CA 1
ATOM 1772 C C . LEU B 1 69 ? -4.148 -12.547 -5.266 1 96.44 69 LEU B C 1
ATOM 1774 O O . LEU B 1 69 ? -4.453 -13.07 -6.34 1 96.44 69 LEU B O 1
ATOM 1778 N N . CYS B 1 70 ? -2.893 -12.32 -4.848 1 97.5 70 CYS B N 1
ATOM 1779 C CA . CYS B 1 70 ? -1.755 -12.688 -5.688 1 97.5 70 CYS B CA 1
ATOM 1780 C C . CYS B 1 70 ? -0.647 -13.328 -4.859 1 97.5 70 CYS B C 1
ATOM 1782 O O . CYS B 1 70 ? -0.449 -12.969 -3.697 1 97.5 70 CYS B O 1
ATOM 1784 N N . ILE B 1 71 ? 0.026 -14.219 -5.512 1 98.25 71 ILE B N 1
ATOM 1785 C CA . ILE B 1 71 ? 1.232 -14.789 -4.93 1 98.25 71 ILE B CA 1
ATOM 1786 C C . ILE B 1 71 ? 2.445 -14.414 -5.777 1 98.25 71 ILE B C 1
ATOM 1788 O O . ILE B 1 71 ? 2.473 -14.68 -6.98 1 98.25 71 ILE B O 1
ATOM 1792 N N . ILE B 1 72 ? 3.428 -13.836 -5.133 1 98.19 72 ILE B N 1
ATOM 1793 C CA . ILE B 1 72 ? 4.629 -13.383 -5.828 1 98.19 72 ILE B CA 1
ATOM 1794 C C . ILE B 1 72 ? 5.863 -14.031 -5.195 1 98.19 72 ILE B C 1
ATOM 1796 O O . ILE B 1 72 ? 6.004 -14.047 -3.971 1 98.19 72 ILE B O 1
ATOM 1800 N N . ARG B 1 73 ? 6.676 -14.57 -6.051 1 97.69 73 ARG B N 1
ATOM 1801 C CA . ARG B 1 73 ? 7.945 -15.141 -5.617 1 97.69 73 ARG B CA 1
ATOM 1802 C C . ARG B 1 73 ? 9.109 -14.211 -5.938 1 97.69 73 ARG B C 1
ATOM 1804 O O . ARG B 1 73 ? 9.117 -13.555 -6.98 1 97.69 73 ARG B O 1
ATOM 1811 N N . ALA B 1 74 ? 10.078 -14.148 -5.043 1 97.56 74 ALA B N 1
ATOM 1812 C CA . ALA B 1 74 ? 11.367 -13.492 -5.27 1 97.56 74 ALA B CA 1
ATOM 1813 C C . ALA B 1 74 ? 12.477 -14.172 -4.48 1 97.56 74 ALA B C 1
ATOM 1815 O O . ALA B 1 74 ? 12.219 -14.859 -3.492 1 97.56 74 ALA B O 1
ATOM 1816 N N . SER B 1 75 ? 13.68 -14 -4.922 1 96.69 75 SER B N 1
ATOM 1817 C CA . SER B 1 75 ? 14.797 -14.555 -4.168 1 96.69 75 SER B CA 1
ATOM 1818 C C . SER B 1 75 ? 14.922 -13.906 -2.797 1 96.69 75 SER B C 1
ATOM 1820 O O . SER B 1 75 ? 14.516 -12.758 -2.611 1 96.69 75 SER B O 1
ATOM 1822 N N . ARG B 1 76 ? 15.492 -14.641 -1.905 1 95.25 76 ARG B N 1
ATOM 1823 C CA . ARG B 1 76 ? 15.742 -14.117 -0.568 1 95.25 76 ARG B CA 1
ATOM 1824 C C . ARG B 1 76 ? 16.562 -12.836 -0.63 1 95.25 76 ARG B C 1
ATOM 1826 O O . ARG B 1 76 ? 16.375 -11.922 0.181 1 95.25 76 ARG B O 1
ATOM 1833 N N . GLU B 1 77 ? 17.422 -12.711 -1.604 1 93.69 77 GLU B N 1
ATOM 1834 C CA . GLU B 1 77 ? 18.312 -11.57 -1.738 1 93.69 77 GLU B CA 1
ATOM 1835 C C . GLU B 1 77 ? 17.578 -10.344 -2.254 1 93.69 77 GLU B C 1
ATOM 1837 O O . GLU B 1 77 ? 17.906 -9.211 -1.893 1 93.69 77 GLU B O 1
ATOM 1842 N N . ASP B 1 78 ? 16.5 -10.523 -2.992 1 94.88 78 ASP B N 1
ATOM 1843 C CA . ASP B 1 78 ? 15.922 -9.398 -3.727 1 94.88 78 ASP B CA 1
ATOM 1844 C C . ASP B 1 78 ? 14.516 -9.086 -3.227 1 94.88 78 ASP B C 1
ATOM 1846 O O . ASP B 1 78 ? 13.922 -8.078 -3.627 1 94.88 78 ASP B O 1
ATOM 1850 N N . TYR B 1 79 ? 13.961 -9.867 -2.33 1 96.06 79 TYR B N 1
ATOM 1851 C CA . TYR B 1 79 ? 12.531 -9.781 -2.055 1 96.06 79 TYR B CA 1
ATOM 1852 C C . TYR B 1 79 ? 12.164 -8.43 -1.457 1 96.06 79 TYR B C 1
ATOM 1854 O O . TYR B 1 79 ? 11.07 -7.914 -1.688 1 96.06 79 TYR B O 1
ATOM 1862 N N . GLN B 1 80 ? 13.102 -7.828 -0.752 1 93.56 80 GLN B N 1
ATOM 1863 C CA . GLN B 1 80 ? 12.773 -6.543 -0.145 1 93.56 80 GLN B CA 1
ATOM 1864 C C . GLN B 1 80 ? 12.609 -5.457 -1.206 1 93.56 80 GLN B C 1
ATOM 1866 O O . GLN B 1 80 ? 11.68 -4.652 -1.137 1 93.56 80 GLN B O 1
ATOM 1871 N N . ASN B 1 81 ? 13.508 -5.438 -2.154 1 94.88 81 ASN B N 1
ATOM 1872 C CA . ASN B 1 81 ? 13.391 -4.496 -3.264 1 94.88 81 ASN B CA 1
ATOM 1873 C C . ASN B 1 81 ? 12.133 -4.766 -4.09 1 94.88 81 ASN B C 1
ATOM 1875 O O . ASN B 1 81 ? 11.445 -3.83 -4.5 1 94.88 81 ASN B O 1
ATOM 1879 N N . VAL B 1 82 ? 11.883 -6.027 -4.266 1 97.62 82 VAL B N 1
ATOM 1880 C CA . VAL B 1 82 ? 10.703 -6.418 -5.023 1 97.62 82 VAL B CA 1
ATOM 1881 C C . VAL B 1 82 ? 9.445 -6.012 -4.262 1 97.62 82 VAL B C 1
ATOM 1883 O O . VAL B 1 82 ? 8.523 -5.422 -4.84 1 97.62 82 VAL B O 1
ATOM 1886 N N . TRP B 1 83 ? 9.453 -6.309 -2.984 1 97.56 83 TRP B N 1
ATOM 1887 C CA . TRP B 1 83 ? 8.344 -5.906 -2.129 1 97.56 83 TRP B CA 1
ATOM 1888 C C . TRP B 1 83 ? 8.133 -4.398 -2.188 1 97.56 83 TRP B C 1
ATOM 1890 O O . TRP B 1 83 ? 7.008 -3.93 -2.385 1 97.56 83 TRP B O 1
ATOM 1900 N N . ALA B 1 84 ? 9.203 -3.639 -2.074 1 96.94 84 ALA B N 1
ATOM 1901 C CA . ALA B 1 84 ? 9.133 -2.182 -2.154 1 96.94 84 ALA B CA 1
ATOM 1902 C C . ALA B 1 84 ? 8.539 -1.735 -3.488 1 96.94 84 ALA B C 1
ATOM 1904 O O . ALA B 1 84 ? 7.613 -0.922 -3.525 1 96.94 84 ALA B O 1
ATOM 1905 N N . ALA B 1 85 ? 8.992 -2.283 -4.516 1 97.88 85 ALA B N 1
ATOM 1906 C CA . ALA B 1 85 ? 8.516 -1.933 -5.848 1 97.88 85 ALA B CA 1
ATOM 1907 C C . ALA B 1 85 ? 7.031 -2.258 -6 1 97.88 85 ALA B C 1
ATOM 1909 O O . ALA B 1 85 ? 6.273 -1.479 -6.586 1 97.88 85 ALA B O 1
ATOM 1910 N N . ILE B 1 86 ? 6.633 -3.381 -5.508 1 98.12 86 ILE B N 1
ATOM 1911 C CA . ILE B 1 86 ? 5.238 -3.803 -5.578 1 98.12 86 ILE B CA 1
ATOM 1912 C C . ILE B 1 86 ? 4.348 -2.76 -4.902 1 98.12 86 ILE B C 1
ATOM 1914 O O . ILE B 1 86 ? 3.348 -2.326 -5.477 1 98.12 86 ILE B O 1
ATOM 1918 N N . THR B 1 87 ? 4.738 -2.363 -3.729 1 96.31 87 THR B N 1
ATOM 1919 C CA . THR B 1 87 ? 3.904 -1.456 -2.949 1 96.31 87 THR B CA 1
ATOM 1920 C C . THR B 1 87 ? 3.939 -0.049 -3.537 1 96.31 87 THR B C 1
ATOM 1922 O O . THR B 1 87 ? 3.107 0.794 -3.193 1 96.31 87 THR B O 1
ATOM 1925 N N . MET B 1 88 ? 4.828 0.18 -4.453 1 95.94 88 MET B N 1
ATOM 1926 C CA . MET B 1 88 ? 4.926 1.494 -5.082 1 95.94 88 MET B CA 1
ATOM 1927 C C . MET B 1 88 ? 4.176 1.518 -6.41 1 95.94 88 MET B C 1
ATOM 1929 O O . MET B 1 88 ? 4.102 2.557 -7.066 1 95.94 88 MET B O 1
ATOM 1933 N N . VAL B 1 89 ? 3.602 0.424 -6.777 1 96.31 89 VAL B N 1
ATOM 1934 C CA . VAL B 1 89 ? 2.709 0.394 -7.934 1 96.31 89 VAL B CA 1
ATOM 1935 C C . VAL B 1 89 ? 1.453 1.21 -7.637 1 96.31 89 VAL B C 1
ATOM 1937 O O . VAL B 1 89 ? 0.8 1.007 -6.613 1 96.31 89 VAL B O 1
ATOM 1940 N N . ARG B 1 90 ? 1.071 2.049 -8.602 1 92.81 90 ARG B N 1
ATOM 1941 C CA . ARG B 1 90 ? -0.048 2.947 -8.336 1 92.81 90 ARG B CA 1
ATOM 1942 C C . ARG B 1 90 ? -1.25 2.594 -9.211 1 92.81 90 ARG B C 1
ATOM 1944 O O . ARG B 1 90 ? -2.371 3.025 -8.93 1 92.81 90 ARG B O 1
ATOM 1951 N N . SER B 1 91 ? -0.979 1.937 -10.328 1 92.75 91 SER B N 1
ATOM 1952 C CA . SER B 1 91 ? -2.076 1.579 -11.219 1 92.75 91 SER B CA 1
ATOM 1953 C C . SER B 1 91 ? -1.747 0.326 -12.023 1 92.75 91 SER B C 1
ATOM 1955 O O . SER B 1 91 ? -0.576 0.023 -12.266 1 92.75 91 SER B O 1
ATOM 1957 N N . ILE B 1 92 ? -2.727 -0.351 -12.312 1 93.62 92 ILE B N 1
ATOM 1958 C CA . ILE B 1 92 ? -2.666 -1.436 -13.281 1 93.62 92 ILE B CA 1
ATOM 1959 C C . ILE B 1 92 ? -3.611 -1.141 -14.445 1 93.62 92 ILE B C 1
ATOM 1961 O O . ILE B 1 92 ? -4.812 -0.954 -14.242 1 93.62 92 ILE B O 1
ATOM 1965 N N . SER B 1 93 ? -3.076 -1.092 -15.68 1 88.69 93 SER B N 1
ATOM 1966 C CA . SER B 1 93 ? -3.867 -0.762 -16.859 1 88.69 93 SER B CA 1
ATOM 1967 C C . SER B 1 93 ? -4.691 0.502 -16.641 1 88.69 93 SER B C 1
ATOM 1969 O O . SER B 1 93 ? -5.902 0.513 -16.875 1 88.69 93 SER B O 1
ATOM 1971 N N . ASN B 1 94 ? -4.164 1.52 -16.031 1 86.56 94 ASN B N 1
ATOM 1972 C CA . ASN B 1 94 ? -4.727 2.85 -15.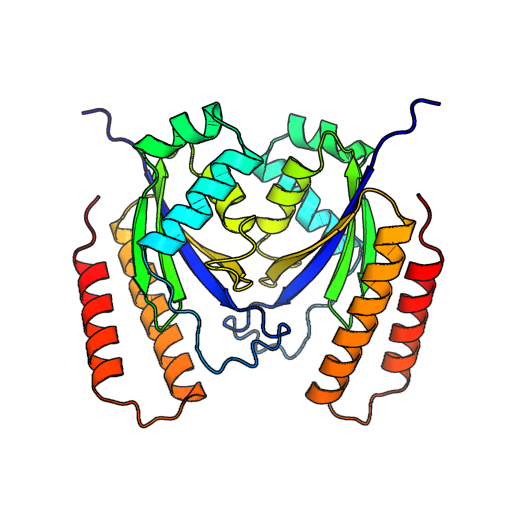828 1 86.56 94 ASN B CA 1
ATOM 1973 C C . ASN B 1 94 ? -5.789 2.844 -14.734 1 86.56 94 ASN B C 1
ATOM 1975 O O . ASN B 1 94 ? -6.578 3.787 -14.617 1 86.56 94 ASN B O 1
ATOM 1979 N N . CYS B 1 95 ? -5.855 1.737 -14.031 1 88.88 95 CYS B N 1
ATOM 1980 C CA . CYS B 1 95 ? -6.727 1.681 -12.867 1 88.88 95 CYS B CA 1
ATOM 1981 C C . CYS B 1 95 ? -5.926 1.827 -11.578 1 88.88 95 CYS B C 1
ATOM 1983 O O . CYS B 1 95 ? -5.008 1.046 -11.32 1 88.88 95 CYS B O 1
ATOM 1985 N N . PRO B 1 96 ? -6.254 2.779 -10.797 1 90.81 96 PRO B N 1
ATOM 1986 C CA . PRO B 1 96 ? -5.527 2.967 -9.539 1 90.81 96 PRO B CA 1
ATOM 1987 C C . PRO B 1 96 ? -5.676 1.78 -8.586 1 90.81 96 PRO B C 1
ATOM 1989 O O . PRO B 1 96 ? -6.789 1.299 -8.367 1 90.81 96 PRO B O 1
ATOM 1992 N N . VAL B 1 97 ? -4.559 1.378 -8.023 1 92.81 97 VAL B N 1
ATOM 1993 C CA . VAL B 1 97 ? -4.594 0.221 -7.137 1 92.81 97 VAL B CA 1
ATOM 1994 C C . VAL B 1 97 ? -3.615 0.426 -5.984 1 92.81 97 VAL B C 1
ATOM 1996 O O . VAL B 1 97 ? -2.754 1.307 -6.043 1 92.81 97 VAL B O 1
ATOM 1999 N N . VAL B 1 98 ? -3.805 -0.371 -4.98 1 93.19 98 VAL B N 1
ATOM 2000 C CA . VAL B 1 98 ? -2.877 -0.448 -3.855 1 93.19 98 VAL B CA 1
ATOM 2001 C C . VAL B 1 98 ? -2.59 -1.909 -3.521 1 93.19 98 VAL B C 1
ATOM 2003 O O . VAL B 1 98 ? -3.514 -2.711 -3.369 1 93.19 98 VAL B O 1
ATOM 2006 N N . PHE B 1 99 ? -1.305 -2.258 -3.43 1 95.44 99 PHE B N 1
ATOM 2007 C CA . PHE B 1 99 ? -0.93 -3.604 -3.014 1 95.44 99 PHE B CA 1
ATOM 2008 C C . PHE B 1 99 ? -0.77 -3.678 -1.5 1 95.44 99 PHE B C 1
ATOM 2010 O O . PHE B 1 99 ? -0.085 -2.846 -0.901 1 95.44 99 PHE B O 1
ATOM 2017 N N . ASN B 1 100 ? -1.41 -4.691 -0.921 1 94.62 100 ASN B N 1
ATOM 2018 C CA . ASN B 1 100 ? -1.342 -4.914 0.519 1 94.62 100 ASN B CA 1
ATOM 2019 C C . ASN B 1 100 ? -0.773 -6.293 0.845 1 94.62 100 ASN B C 1
ATOM 2021 O O . ASN B 1 100 ? -1.348 -7.312 0.46 1 94.62 100 ASN B O 1
ATOM 2025 N N . LEU B 1 101 ? 0.388 -6.312 1.493 1 96.69 101 LEU B N 1
ATOM 2026 C CA . LEU B 1 101 ? 1.004 -7.586 1.845 1 96.69 101 LEU B CA 1
ATOM 2027 C C . LEU B 1 101 ? 0.248 -8.258 2.986 1 96.69 101 LEU B C 1
ATOM 2029 O O . LEU B 1 101 ? 0.098 -7.68 4.062 1 96.69 101 LEU B O 1
ATOM 2033 N N . LEU B 1 102 ? -0.156 -9.484 2.75 1 95.19 102 LEU B N 1
ATOM 2034 C CA . LEU B 1 102 ? -0.93 -10.211 3.752 1 95.19 102 LEU B CA 1
ATOM 2035 C C . LEU B 1 102 ? -0.064 -11.242 4.465 1 95.19 102 LEU B C 1
ATOM 2037 O O . LEU B 1 102 ? -0.302 -11.562 5.633 1 95.19 102 LEU B O 1
ATOM 2041 N N . ASP B 1 103 ? 0.879 -11.797 3.693 1 96.25 103 ASP B N 1
ATOM 2042 C CA . ASP B 1 103 ? 1.716 -12.836 4.285 1 96.25 103 ASP B CA 1
ATOM 2043 C C . ASP B 1 103 ? 3.061 -12.938 3.566 1 96.25 103 ASP B C 1
ATOM 2045 O O . ASP B 1 103 ? 3.143 -12.703 2.359 1 96.25 103 ASP B O 1
ATOM 2049 N N . LEU B 1 104 ? 4.113 -13.242 4.355 1 96.62 104 LEU B N 1
ATOM 2050 C CA . LEU B 1 104 ? 5.465 -13.508 3.873 1 96.62 104 LEU B CA 1
ATOM 2051 C C . LEU B 1 104 ? 5.973 -14.852 4.383 1 96.62 104 LEU B C 1
ATOM 2053 O O . LEU B 1 104 ? 6.051 -15.07 5.59 1 96.62 104 LEU B O 1
ATOM 2057 N N . SER B 1 105 ? 6.266 -15.727 3.402 1 96.12 105 SER B N 1
ATOM 2058 C CA . SER B 1 105 ? 6.707 -17.062 3.783 1 96.12 105 SER B CA 1
ATOM 2059 C C . SER B 1 105 ? 8.047 -17.406 3.15 1 96.12 105 SER B C 1
ATOM 2061 O O . SER B 1 105 ? 8.43 -16.812 2.137 1 96.12 105 SER B O 1
ATOM 2063 N N . GLY B 1 106 ? 8.75 -18.406 3.738 1 94.25 106 GLY B N 1
ATOM 2064 C CA . GLY B 1 106 ? 10.047 -18.844 3.227 1 94.25 106 GLY B CA 1
ATOM 2065 C C . GLY B 1 106 ? 9.961 -20.109 2.4 1 94.25 106 GLY B C 1
ATOM 2066 O O . GLY B 1 106 ? 10.977 -20.609 1.903 1 94.25 106 GLY B O 1
ATOM 2067 N N . ASN B 1 107 ? 8.734 -20.609 2.324 1 93.75 107 ASN B N 1
ATOM 2068 C CA . ASN B 1 107 ? 8.531 -21.812 1.523 1 93.75 107 ASN B CA 1
ATOM 2069 C C . ASN B 1 107 ? 7.145 -21.844 0.898 1 93.75 107 ASN B C 1
ATOM 2071 O O . ASN B 1 107 ? 6.219 -21.203 1.397 1 93.75 107 ASN B O 1
ATOM 2075 N N . THR B 1 108 ? 7.062 -22.562 -0.134 1 93.25 108 THR B N 1
ATOM 2076 C CA . THR B 1 108 ? 5.852 -22.578 -0.949 1 93.25 108 THR B CA 1
ATOM 2077 C C . THR B 1 108 ? 4.699 -23.219 -0.191 1 93.25 108 THR B C 1
ATOM 2079 O O . THR B 1 108 ? 3.545 -22.812 -0.338 1 93.25 108 THR B O 1
ATOM 2082 N N . ARG B 1 109 ? 4.977 -24.25 0.626 1 93.81 109 ARG B N 1
ATOM 2083 C CA . ARG B 1 109 ? 3.924 -24.953 1.352 1 93.81 109 ARG B CA 1
ATOM 2084 C C . ARG B 1 109 ? 3.195 -24.016 2.307 1 93.81 109 ARG B C 1
ATOM 2086 O O . ARG B 1 109 ? 1.963 -23.984 2.332 1 93.81 109 ARG B O 1
ATOM 2093 N N . ALA B 1 110 ? 3.979 -23.328 3.074 1 95.31 110 ALA B N 1
ATOM 2094 C CA . ALA B 1 110 ? 3.393 -22.375 4.004 1 95.31 110 ALA B CA 1
ATOM 2095 C C . ALA B 1 110 ? 2.604 -21.297 3.262 1 95.31 110 ALA B C 1
ATOM 2097 O O . ALA B 1 110 ? 1.494 -20.953 3.666 1 95.31 110 ALA B O 1
ATOM 2098 N N . CYS B 1 111 ? 3.105 -20.891 2.158 1 96.44 111 CYS B N 1
ATOM 2099 C CA . CYS B 1 111 ? 2.455 -19.875 1.336 1 96.44 111 CYS B CA 1
ATOM 2100 C C . CYS B 1 111 ? 1.125 -20.391 0.792 1 96.44 111 CYS B C 1
ATOM 2102 O O . CYS B 1 111 ? 0.116 -19.672 0.849 1 96.44 111 CYS B O 1
ATOM 2104 N N . LYS B 1 112 ? 1.142 -21.594 0.315 1 96.31 112 LYS B N 1
ATOM 2105 C CA . LYS B 1 112 ? -0.062 -22.203 -0.244 1 96.31 112 LYS B CA 1
ATOM 2106 C C . LYS B 1 112 ? -1.17 -22.297 0.802 1 96.31 112 LYS B C 1
ATOM 2108 O O . LYS B 1 112 ? -2.314 -21.922 0.535 1 96.31 112 LYS B O 1
ATOM 2113 N N . ASN B 1 113 ? -0.786 -22.734 1.949 1 95.94 113 ASN B N 1
ATOM 2114 C CA . ASN B 1 113 ? -1.759 -22.891 3.027 1 95.94 113 ASN B CA 1
ATOM 2115 C C . ASN B 1 113 ? -2.396 -21.547 3.389 1 95.94 113 ASN B C 1
ATOM 2117 O O . ASN B 1 113 ? -3.617 -21.453 3.516 1 95.94 113 ASN B O 1
ATOM 2121 N N . THR B 1 114 ? -1.57 -20.594 3.49 1 96.56 114 THR B N 1
ATOM 2122 C CA . THR B 1 114 ? -2.062 -19.266 3.848 1 96.56 114 THR B CA 1
ATOM 2123 C C . THR B 1 114 ? -2.918 -18.688 2.727 1 96.56 114 THR B C 1
ATOM 2125 O O . THR B 1 114 ? -3.986 -18.125 2.98 1 96.56 114 THR B O 1
ATOM 2128 N N . ALA B 1 115 ? -2.479 -18.812 1.527 1 97.12 115 ALA B N 1
ATOM 2129 C CA . ALA B 1 115 ? -3.189 -18.266 0.375 1 97.12 115 ALA B CA 1
ATOM 2130 C C . ALA B 1 115 ? -4.57 -18.891 0.23 1 97.12 115 ALA B C 1
ATOM 2132 O O . ALA B 1 115 ? -5.547 -18.203 -0.07 1 97.12 115 ALA B O 1
ATOM 2133 N N . LEU B 1 116 ? -4.59 -20.172 0.424 1 96.06 116 LEU B N 1
ATOM 2134 C CA . LEU B 1 116 ? -5.859 -20.891 0.331 1 96.06 116 LEU B CA 1
ATOM 2135 C C . LEU B 1 116 ? -6.844 -20.375 1.378 1 96.06 116 LEU B C 1
ATOM 2137 O O . LEU B 1 116 ? -8.016 -20.125 1.07 1 96.06 116 LEU B O 1
ATOM 2141 N N . ARG B 1 117 ? -6.324 -20.234 2.518 1 95.69 117 ARG B N 1
ATOM 2142 C CA . ARG B 1 117 ? -7.152 -19.734 3.607 1 95.69 117 ARG B CA 1
ATOM 2143 C C . ARG B 1 117 ? -7.66 -18.328 3.305 1 95.69 117 ARG B C 1
ATOM 2145 O O . ARG B 1 117 ? -8.852 -18.047 3.449 1 95.69 117 ARG B O 1
ATOM 2152 N N . LEU B 1 118 ? -6.852 -17.531 2.857 1 95.44 118 LEU B N 1
ATOM 2153 C CA . LEU B 1 118 ? -7.191 -16.125 2.592 1 95.44 118 LEU B CA 1
ATOM 2154 C C . LEU B 1 118 ? -8.141 -16.031 1.402 1 95.44 118 LEU B C 1
ATOM 2156 O O . LEU B 1 118 ? -9.078 -15.227 1.424 1 95.44 118 LEU B O 1
ATOM 2160 N N . ASP B 1 119 ? -7.902 -16.781 0.413 1 95.19 119 ASP B N 1
ATOM 2161 C CA . ASP B 1 119 ? -8.797 -16.797 -0.739 1 95.19 119 ASP B CA 1
ATOM 2162 C C . ASP B 1 119 ? -10.211 -17.188 -0.328 1 95.19 119 ASP B C 1
ATOM 2164 O O . ASP B 1 119 ? -11.188 -16.609 -0.803 1 95.19 119 ASP B O 1
ATOM 2168 N N . GLY B 1 120 ? -10.25 -18.156 0.486 1 93.19 120 GLY B N 1
ATOM 2169 C CA . GLY B 1 120 ? -11.547 -18.578 0.994 1 93.19 120 GLY B CA 1
ATOM 2170 C C . GLY B 1 120 ? -12.273 -17.484 1.746 1 93.19 120 GLY B C 1
ATOM 2171 O O . GLY B 1 120 ? -13.453 -17.234 1.503 1 93.19 120 GLY B O 1
ATOM 2172 N N . LEU B 1 121 ? -11.609 -16.875 2.615 1 92.62 121 LEU B N 1
ATOM 2173 C CA . LEU B 1 121 ? -12.188 -15.805 3.42 1 92.62 121 LEU B CA 1
ATOM 2174 C C . LEU B 1 121 ? -12.625 -14.641 2.537 1 92.62 121 LEU B C 1
ATOM 2176 O O . LEU B 1 121 ? -13.727 -14.117 2.703 1 92.62 121 LEU B O 1
ATOM 2180 N N . LYS B 1 122 ? -11.82 -14.297 1.647 1 91.19 122 LYS B N 1
ATOM 2181 C CA . LYS B 1 122 ? -12.117 -13.164 0.77 1 91.19 122 LYS B CA 1
ATOM 2182 C C . LYS B 1 122 ? -13.273 -13.492 -0.171 1 91.19 122 LYS B C 1
ATOM 2184 O O . LYS B 1 122 ? -14.062 -12.609 -0.526 1 91.19 122 LYS B O 1
ATOM 2189 N N . PHE B 1 123 ? -13.344 -14.688 -0.545 1 92.88 123 PHE B N 1
ATOM 2190 C CA . PHE B 1 123 ? -14.445 -15.094 -1.412 1 92.88 123 PHE B CA 1
ATOM 2191 C C . PHE B 1 123 ? -15.773 -15.031 -0.67 1 92.88 123 PHE B C 1
ATOM 2193 O O . PHE B 1 123 ? -16.797 -14.641 -1.243 1 92.88 123 PHE B O 1
ATOM 2200 N N . GLU B 1 124 ? -15.75 -15.414 0.605 1 91.44 124 GLU B N 1
ATOM 2201 C CA . GLU B 1 124 ? -16.953 -15.289 1.432 1 91.44 124 GLU B CA 1
ATOM 2202 C C . GLU B 1 124 ? -17.391 -13.836 1.543 1 91.44 124 GLU B C 1
ATOM 2204 O O . GLU B 1 124 ? -18.578 -13.531 1.455 1 91.44 124 GLU B O 1
ATOM 2209 N N . GLN B 1 125 ? -16.422 -13 1.73 1 85.88 125 GLN B N 1
ATOM 2210 C CA . GLN B 1 125 ? -16.719 -11.57 1.781 1 85.88 125 GLN B CA 1
ATOM 2211 C C . GLN B 1 125 ? -17.297 -11.078 0.458 1 85.88 125 GLN B C 1
ATOM 2213 O O . GLN B 1 125 ? -18.203 -10.25 0.444 1 85.88 125 GLN B O 1
ATOM 2218 N N . TYR B 1 126 ? -16.703 -11.594 -0.618 1 87.56 126 TYR B N 1
ATOM 2219 C CA . TYR B 1 126 ? -17.188 -11.25 -1.952 1 87.56 126 TYR B CA 1
ATOM 2220 C C . TYR B 1 126 ? -18.641 -11.664 -2.131 1 87.56 126 TYR B C 1
ATOM 2222 O O . TYR B 1 126 ? -19.453 -10.898 -2.656 1 87.56 126 TYR B O 1
ATOM 2230 N N . LYS B 1 127 ? -18.969 -12.805 -1.64 1 87.81 127 LYS B N 1
ATOM 2231 C CA . LYS B 1 127 ? -20.344 -13.312 -1.732 1 87.81 127 LYS B CA 1
ATOM 2232 C C . LYS B 1 127 ? -21.312 -12.406 -0.982 1 87.81 127 LYS B C 1
ATOM 2234 O O . LYS B 1 127 ? -22.438 -12.18 -1.441 1 87.81 127 LYS B O 1
ATOM 2239 N N . LEU B 1 128 ? -20.828 -11.953 0.122 1 85.12 128 LEU B N 1
ATOM 2240 C CA . LEU B 1 128 ? -21.672 -11.078 0.941 1 85.12 128 LEU B CA 1
ATOM 2241 C C . LEU B 1 128 ? -21.906 -9.75 0.244 1 85.12 128 LEU B C 1
ATOM 2243 O O . LEU B 1 128 ? -23 -9.172 0.358 1 85.12 128 LEU B O 1
ATOM 2247 N N . MET B 1 129 ? -20.969 -9.328 -0.418 1 80.56 129 MET B N 1
ATOM 2248 C CA . MET B 1 129 ? -21.062 -8.031 -1.084 1 80.56 129 MET B CA 1
ATOM 2249 C C . MET B 1 129 ? -21.922 -8.117 -2.334 1 80.56 129 MET B C 1
ATOM 2251 O O . MET B 1 129 ? -22.719 -7.211 -2.611 1 80.56 129 MET B O 1
ATOM 2255 N N . VAL B 1 130 ? -21.812 -9.086 -3.146 1 81.5 130 VAL B N 1
ATOM 2256 C CA . VAL B 1 130 ? -22.5 -9.156 -4.434 1 81.5 130 VAL B CA 1
ATOM 2257 C C . VAL B 1 130 ? -23.828 -9.891 -4.27 1 81.5 130 VAL B C 1
ATOM 2259 O O . VAL B 1 130 ? -24.719 -9.766 -5.109 1 81.5 130 VAL B O 1
ATOM 2262 N N . GLY B 1 131 ? -24.031 -10.469 -3.314 1 78.81 131 GLY B N 1
ATOM 2263 C CA . GLY B 1 131 ? -25.234 -11.258 -3.096 1 78.81 131 GLY B CA 1
ATOM 2264 C C . GLY B 1 131 ? -25 -12.75 -3.203 1 78.81 131 GLY B C 1
ATOM 2265 O O . GLY B 1 131 ? -24.031 -13.188 -3.836 1 78.81 131 GLY B O 1
ATOM 2266 N N . HIS B 1 132 ? -25.812 -13.539 -2.518 1 72.75 132 HIS B N 1
ATOM 2267 C CA . HIS B 1 132 ? -25.625 -14.977 -2.338 1 72.75 132 HIS B CA 1
ATOM 2268 C C . HIS B 1 132 ? -25.875 -15.734 -3.639 1 72.75 132 HIS B C 1
ATOM 2270 O O . HIS B 1 132 ? -25.438 -16.875 -3.799 1 72.75 132 HIS B O 1
ATOM 2276 N N . CYS B 1 133 ? -26.438 -15.117 -4.562 1 82.06 133 CYS B N 1
ATOM 2277 C CA . CYS B 1 133 ? -26.703 -15.828 -5.812 1 82.06 133 CYS B CA 1
ATOM 2278 C C . CYS B 1 133 ? -25.641 -15.477 -6.863 1 82.06 133 CYS B C 1
ATOM 2280 O O . CYS B 1 133 ? -25.875 -14.617 -7.719 1 82.06 133 CYS B O 1
ATOM 2282 N N . LEU B 1 134 ? -24.594 -16.219 -6.762 1 84.56 134 LEU B N 1
ATOM 2283 C CA . LEU B 1 134 ? -23.516 -15.977 -7.711 1 84.56 134 LEU B CA 1
ATOM 2284 C C . LEU B 1 134 ? -23.703 -16.797 -8.984 1 84.56 134 LEU B C 1
ATOM 2286 O O . LEU B 1 134 ? -24.109 -17.953 -8.922 1 84.56 134 LEU B O 1
ATOM 2290 N N . PRO B 1 135 ? -23.438 -16.203 -10.117 1 88.81 135 PRO B N 1
ATOM 2291 C CA . PRO B 1 135 ? -23.453 -16.969 -11.359 1 88.81 135 PRO B CA 1
ATOM 2292 C C . PRO B 1 135 ? -22.484 -18.156 -11.344 1 88.81 135 PRO B C 1
ATOM 2294 O O . PRO B 1 135 ? -21.438 -18.094 -10.672 1 88.81 135 PRO B O 1
ATOM 2297 N N . ASP B 1 136 ? -22.812 -19.141 -12.047 1 89.88 136 ASP B N 1
ATOM 2298 C CA . ASP B 1 136 ? -22.031 -20.375 -12.094 1 89.88 136 ASP B CA 1
ATOM 2299 C C . ASP B 1 136 ? -20.625 -20.109 -12.633 1 89.88 136 ASP B C 1
ATOM 2301 O O . ASP B 1 136 ? -19.672 -20.766 -12.219 1 89.88 136 ASP B O 1
ATOM 2305 N N . ASN B 1 137 ? -20.484 -19.219 -13.492 1 90.31 137 ASN B N 1
ATOM 2306 C CA . ASN B 1 137 ? -19.172 -18.938 -14.062 1 90.31 137 ASN B CA 1
ATOM 2307 C C . ASN B 1 137 ? -18.203 -18.406 -13.008 1 90.31 137 ASN B C 1
ATOM 2309 O O . ASN B 1 137 ? -17.016 -18.703 -13.062 1 90.31 137 ASN B O 1
ATOM 2313 N N . VAL B 1 138 ? -18.734 -17.688 -12.078 1 90.5 138 VAL B N 1
ATOM 2314 C CA . VAL B 1 138 ? -17.906 -17.156 -11 1 90.5 138 VAL B CA 1
ATOM 2315 C C . VAL B 1 138 ? -17.469 -1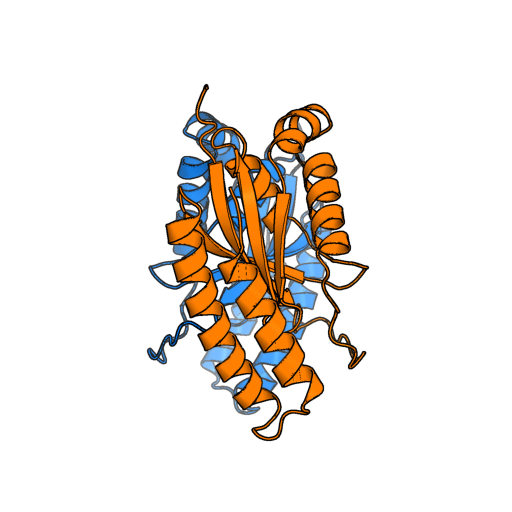8.281 -10.078 1 90.5 138 VAL B C 1
ATOM 2317 O O . VAL B 1 138 ? -16.312 -18.344 -9.656 1 90.5 138 VAL B O 1
ATOM 2320 N N . LYS B 1 139 ? -18.391 -19.141 -9.797 1 90.19 139 LYS B N 1
ATOM 2321 C CA . LYS B 1 139 ? -18.078 -20.297 -8.953 1 90.19 139 LYS B CA 1
ATOM 2322 C C . LYS B 1 139 ? -17.016 -21.188 -9.602 1 90.19 139 LYS B C 1
ATOM 2324 O O . LYS B 1 139 ? -16.094 -21.656 -8.922 1 90.19 139 LYS B O 1
ATOM 2329 N N . MET B 1 140 ? -17.172 -21.406 -10.844 1 93.81 140 MET B N 1
ATOM 2330 C CA . MET B 1 140 ? -16.203 -22.219 -11.578 1 93.81 140 MET B CA 1
ATOM 2331 C C . MET B 1 140 ? -14.836 -21.547 -11.617 1 93.81 140 MET B C 1
ATOM 2333 O O . MET B 1 140 ? -13.812 -22.203 -11.438 1 93.81 140 MET B O 1
ATOM 2337 N N . GLN B 1 141 ? -14.875 -20.297 -11.82 1 93.12 141 GLN B N 1
ATOM 2338 C CA . GLN B 1 141 ? -13.625 -19.531 -11.836 1 93.12 141 GLN B CA 1
ATOM 2339 C C . GLN B 1 141 ? -12.906 -19.625 -10.492 1 93.12 141 GLN B C 1
ATOM 2341 O O . GLN B 1 141 ? -11.688 -19.797 -10.445 1 93.12 141 GLN B O 1
ATOM 2346 N N . MET B 1 142 ? -13.648 -19.531 -9.477 1 93.69 142 MET B N 1
ATOM 2347 C CA . MET B 1 142 ? -13.078 -19.625 -8.141 1 93.69 142 MET B CA 1
ATOM 2348 C C . MET B 1 142 ? -12.461 -21 -7.91 1 93.69 142 MET B C 1
ATOM 2350 O O . MET B 1 142 ? -11.359 -21.109 -7.371 1 93.69 142 MET B O 1
ATOM 2354 N N . GLN B 1 143 ? -13.156 -22.016 -8.344 1 93.62 143 GLN B N 1
ATOM 2355 C CA . GLN B 1 143 ? -12.648 -23.375 -8.195 1 93.62 143 GLN B CA 1
ATOM 2356 C C . GLN B 1 143 ? -11.344 -23.562 -8.977 1 93.62 143 GLN B C 1
ATOM 2358 O O . GLN B 1 143 ? -10.422 -24.219 -8.492 1 93.62 143 GLN B O 1
ATOM 2363 N N . ASN B 1 144 ? -11.312 -23.062 -10.148 1 94.38 144 ASN B N 1
ATOM 2364 C CA . ASN B 1 144 ? -10.086 -23.109 -10.945 1 94.38 144 ASN B CA 1
ATOM 2365 C C . ASN B 1 144 ? -8.93 -22.422 -10.234 1 94.38 144 ASN B C 1
ATOM 2367 O O . ASN B 1 144 ? -7.797 -22.906 -10.266 1 94.38 144 ASN B O 1
ATOM 2371 N N . CYS B 1 145 ? -9.203 -21.344 -9.648 1 94.38 145 CYS B N 1
ATOM 2372 C CA . CYS B 1 145 ? -8.18 -20.609 -8.914 1 94.38 145 CYS B CA 1
ATOM 2373 C C . CYS B 1 145 ? -7.664 -21.422 -7.734 1 94.38 145 CYS B C 1
ATOM 2375 O O . CYS B 1 145 ? -6.457 -21.5 -7.496 1 94.38 145 CYS B O 1
ATOM 2377 N N . LEU B 1 146 ? -8.555 -22.047 -7.043 1 92.75 146 LEU B N 1
ATOM 2378 C CA . LEU B 1 146 ? -8.156 -22.859 -5.898 1 92.75 146 LEU B CA 1
ATOM 2379 C C . LEU B 1 146 ? -7.27 -24.016 -6.332 1 92.75 146 LEU B C 1
ATOM 2381 O O . LEU B 1 146 ? -6.316 -24.359 -5.633 1 92.75 146 LEU B O 1
ATOM 2385 N N . GLU B 1 147 ? -7.555 -24.531 -7.441 1 93.38 147 GLU B N 1
ATOM 2386 C CA . GLU B 1 147 ? -6.754 -25.625 -7.98 1 93.38 147 GLU B CA 1
ATOM 2387 C C . GLU B 1 147 ? -5.359 -25.156 -8.375 1 93.38 147 GLU B C 1
ATOM 2389 O O . GLU B 1 147 ? -4.379 -25.875 -8.227 1 93.38 147 GLU B O 1
ATOM 2394 N N . LYS B 1 148 ? -5.305 -24 -8.836 1 94 148 LYS B N 1
ATOM 2395 C CA . LYS B 1 148 ? -4.02 -23.422 -9.219 1 94 148 LYS B CA 1
ATOM 2396 C C . LYS B 1 148 ? -3.1 -23.266 -8.016 1 94 148 LYS B C 1
ATOM 2398 O O . LYS B 1 148 ? -1.893 -23.5 -8.109 1 94 148 LYS B O 1
ATOM 2403 N N . ILE B 1 149 ? -3.654 -22.875 -6.902 1 93.88 149 ILE B N 1
ATOM 2404 C CA . ILE B 1 149 ? -2.867 -22.75 -5.68 1 93.88 149 ILE B CA 1
ATOM 2405 C C . ILE B 1 149 ? -2.34 -24.125 -5.27 1 93.88 149 ILE B C 1
ATOM 2407 O O . ILE B 1 149 ? -1.173 -24.266 -4.895 1 93.88 149 ILE B O 1
ATOM 2411 N N . ALA B 1 150 ? -3.236 -25.078 -5.352 1 89.94 150 ALA B N 1
ATOM 2412 C CA . ALA B 1 150 ? -2.875 -26.438 -4.957 1 89.94 150 ALA B CA 1
ATOM 2413 C C . ALA B 1 150 ? -1.718 -26.969 -5.805 1 89.94 150 ALA B C 1
ATOM 2415 O O . ALA B 1 150 ? -0.887 -27.734 -5.316 1 89.94 150 ALA B O 1
ATOM 2416 N N . ASN B 1 151 ? -1.541 -26.5 -6.988 1 89.5 151 ASN B N 1
ATOM 2417 C CA . ASN B 1 151 ? -0.542 -27.016 -7.922 1 89.5 151 ASN B CA 1
ATOM 2418 C C . ASN B 1 151 ? 0.667 -26.094 -8.008 1 89.5 151 ASN B C 1
ATOM 2420 O O . ASN B 1 151 ? 1.505 -26.234 -8.906 1 89.5 151 ASN B O 1
ATOM 2424 N N . LEU B 1 152 ? 0.646 -25.156 -7.137 1 89.06 152 LEU B N 1
ATOM 2425 C CA . LEU B 1 152 ? 1.766 -24.219 -7.148 1 89.06 152 LEU B CA 1
ATOM 2426 C C . LEU B 1 152 ? 3.084 -24.953 -6.914 1 89.06 152 LEU B C 1
ATOM 2428 O O . LEU B 1 152 ? 3.188 -25.781 -6.008 1 89.06 152 LEU B O 1
ATOM 2432 N N . GLU B 1 153 ? 4.004 -24.875 -7.828 1 80.69 153 GLU B N 1
ATOM 2433 C CA . GLU B 1 153 ? 5.32 -25.5 -7.727 1 80.69 153 GLU B CA 1
ATOM 2434 C C . GLU B 1 153 ? 6.395 -24.469 -7.379 1 80.69 153 GLU B C 1
ATOM 2436 O O . GLU B 1 153 ? 6.195 -23.266 -7.57 1 80.69 153 GLU B O 1
ATOM 2441 N N . ASN B 1 154 ? 7.523 -24.891 -6.762 1 70.44 154 ASN B N 1
ATOM 2442 C CA . ASN B 1 154 ? 8.641 -24.047 -6.359 1 70.44 154 ASN B CA 1
ATOM 2443 C C . ASN B 1 154 ? 9.289 -23.359 -7.559 1 70.44 154 ASN B C 1
ATOM 2445 O O . ASN B 1 154 ? 9.344 -23.938 -8.648 1 70.44 154 ASN B O 1
#

Organism: Cucumis melo var. makuwa (NCBI:txid1194695)

InterPro domains:
  IPR002759 RNase P subunit Pop5/Rpp14/Rnp2-like [PF01900] (7-115)
  IPR038085 RNase P subunit Pop5/Rpp14/Rnp2-like domain superfamily [G3DSA:3.30.70.3250] (1-119)
  IPR038085 RNase P subunit Pop5/Rpp14/Rnp2-like domain superfamily [SSF160350] (1-118)

Radius of gyration: 20.18 Å; Cα contacts (8 Å, |Δi|>4): 463; chains: 2; bounding box: 49×56×35 Å

Sequence (308 aa):
MVRFKNRYMVFEVLLDPNKNLKTDDPIIITQYNVSKAIKDSILLNFGECGFASALGSFQVKYVNPITKLCIIRASREDYQNVWAAITMVRSISNCPVVFNLLDLSGNTRACKNTALRLDGLKFEQYKLMVGHCLPDNVKMQMQNCLEKIANLENMVRFKNRYMVFEVLLDPNKNLKTDDPIIITQYNVSKAIKDSILLNFGECGFASALGSFQVKYVNPITKLCIIRASREDYQNVWAAITMVRSISNCPVVFNLLDLSGNTRACKNTALRLDGLKFEQYKLMVGHCLPDNVKMQMQNCLEKIANLEN

Secondary structure (DSSP, 8-state):
-----EEEEEEEEEE-SSS---S-------HHHHHHHHHHHHHHHHHHHHHHHHHTT-EEEEE-TTT-EEEEEEETTTHHHHHHHHHT--EETTEEEEEEEEEEESSHHHHHHHHHHHHHHHHHHHHHHH-S---HHHHHHHHHHHHHHHT---/-----EEEEEEEEEE-TTS-----------HHHHHHHHHHHHHHHHHHHHHHHHHTT-EEEEE-TTT-EEEEEEETTTHHHHHHHHHT--EETTEEEEEEEEEEESSHHHHHHHHHHHHHHHHHHHHHHH-S---HHHHHHHHHHHHHHHT---

pLDDT: mean 89.1, std 14.11, range [38.47, 98.31]

Solvent-accessible surface area (backbone atoms only — not comparable to full-atom values): 16850 Å² total; per-residue (Å²): 126,85,75,77,57,40,32,32,36,34,32,36,56,40,67,51,76,82,56,68,60,73,60,84,63,71,76,80,60,44,56,64,54,52,42,49,39,35,51,51,26,28,35,73,74,50,31,69,66,46,31,60,68,34,56,82,46,48,41,66,76,44,60,33,58,83,62,30,38,32,34,37,37,20,30,62,89,38,35,64,63,50,51,33,19,41,38,65,34,54,46,50,96,88,37,54,35,40,51,41,83,76,44,82,28,72,40,64,68,64,37,39,56,50,49,54,53,48,50,51,52,42,42,53,51,49,34,68,71,75,38,85,80,66,58,66,68,58,55,49,50,52,52,54,45,54,51,50,50,75,63,61,74,132,127,85,76,76,56,39,32,31,34,34,30,34,57,38,67,48,76,82,55,66,60,74,61,82,64,72,77,78,62,42,57,64,56,52,43,50,39,36,52,52,27,27,36,73,76,50,30,68,66,46,32,60,69,35,55,82,45,48,41,66,76,41,61,33,56,84,62,30,37,31,34,36,36,21,30,61,88,39,33,66,63,50,51,34,19,43,38,64,33,53,46,51,97,89,38,53,35,39,53,40,81,76,45,80,28,75,42,64,67,62,35,38,55,52,49,53,52,49,48,51,55,41,43,53,52,48,35,67,71,74,37,86,80,66,58,67,67,58,54,52,51,50,51,53,46,54,50,50,52,73,63,63,73,131

Nearest PDB structures (foldseek):
  7c7a-assembly1_E  TM=8.107E-01  e=8.166E-11  Saccharomyces cerevisiae S288C
  2czv-assembly1_C  TM=9.111E-01  e=3.674E-09  Pyrococcus horikoshii
  6w6v-assembly1_E  TM=7.134E-01  e=9.311E-11  Saccharomyces cerevisiae S288C
  6ahu-assembly1_E  TM=6.844E-01  e=7.563E-09  Homo sapiens
  6ahu-assembly1_H  TM=8.367E-01  e=1.644E-06  Homo sapiens

Foldseek 3Di:
DPPQFKKKWKKAKAFPPPPCPVPPPQDQDDQVQLVVLLLVLLCVPVNPVLSVQFVVFWGWQAAQRQLRMTMIMTTPVNVVSSVVSSQPRQDGPPTGIGMDTDDMDRDLVVVLVVSLVSLVVSVVVSCVVVDVDDDPVSVVSSVVRNVSSVPRDD/DPPQFKKKWKKAKAFPPPPCPVVVPQDQDDQVQLVVLLLVLQCVPVNPVLSVQWVVFWGWQAAQRQLRMTMIMTTPVNVVSSVVSSQPRQDGPPTGIGMDTDDMDRDLVVVLVVSLVSLVVSVVVSCVVVHVDDDPVSVVSSVVRNVSSVPRDD